Protein AF-A0A1W9RXN0-F1 (afdb_monomer_lite)

Structure (mmCIF, N/CA/C/O backbone):
data_AF-A0A1W9RXN0-F1
#
_entry.id   AF-A0A1W9RXN0-F1
#
loop_
_atom_site.group_PDB
_atom_site.id
_atom_site.type_symbol
_atom_site.label_atom_id
_atom_site.label_alt_id
_atom_site.label_comp_id
_atom_site.label_asym_id
_atom_site.label_entity_id
_atom_site.label_seq_id
_atom_site.pdbx_PDB_ins_code
_atom_site.Cartn_x
_atom_site.Cartn_y
_atom_site.Cartn_z
_atom_site.occupancy
_atom_site.B_iso_or_equiv
_atom_site.auth_seq_id
_atom_site.auth_comp_id
_atom_site.auth_asym_id
_atom_site.auth_atom_id
_atom_site.pdbx_PDB_model_num
ATOM 1 N N . MET A 1 1 ? -36.165 -44.127 -17.769 1.00 28.48 1 MET A N 1
ATOM 2 C CA . MET A 1 1 ? -34.685 -44.187 -17.705 1.00 28.48 1 MET A CA 1
ATOM 3 C C . MET A 1 1 ? -34.178 -42.909 -17.041 1.00 28.48 1 MET A C 1
ATOM 5 O O . MET A 1 1 ? -34.910 -41.931 -17.092 1.00 28.48 1 MET A O 1
ATOM 9 N N . PRO A 1 2 ? -33.061 -42.964 -16.299 1.00 35.75 2 PRO A N 1
ATOM 10 C CA . PRO A 1 2 ? -33.040 -42.608 -14.877 1.00 35.75 2 PRO A CA 1
ATOM 11 C C . PRO A 1 2 ? -32.467 -41.216 -14.532 1.00 35.75 2 PRO A C 1
ATOM 13 O O . PRO A 1 2 ? -31.816 -40.577 -15.346 1.00 35.75 2 PRO A O 1
ATOM 16 N N . THR A 1 3 ? -32.763 -40.817 -13.287 1.00 43.62 3 THR A N 1
ATOM 17 C CA . THR A 1 3 ? -32.081 -39.915 -12.328 1.00 43.62 3 THR A CA 1
ATOM 18 C C . THR A 1 3 ? -30.783 -39.203 -12.725 1.00 43.62 3 THR A C 1
ATOM 20 O O . THR A 1 3 ? -29.842 -39.856 -13.164 1.00 43.62 3 THR A O 1
ATOM 23 N N . LEU A 1 4 ? -30.640 -37.951 -12.267 1.00 29.48 4 LEU A N 1
ATOM 24 C CA . LEU A 1 4 ? -29.481 -37.550 -11.457 1.00 29.48 4 LEU A CA 1
ATOM 25 C C . LEU A 1 4 ? -29.831 -36.393 -10.507 1.00 29.48 4 LEU A C 1
ATOM 27 O O . LEU A 1 4 ? -30.469 -35.415 -10.878 1.00 29.48 4 LEU A O 1
ATOM 31 N N . SER A 1 5 ? -29.436 -36.590 -9.253 1.00 44.44 5 SER A N 1
ATOM 32 C CA . SER A 1 5 ? -29.605 -35.719 -8.093 1.00 44.44 5 SER A CA 1
ATOM 33 C C . SER A 1 5 ? -28.401 -34.778 -7.962 1.00 44.44 5 SER A C 1
ATOM 35 O O . SER A 1 5 ? -27.272 -35.239 -8.110 1.00 44.44 5 SER A O 1
ATOM 37 N N . LEU A 1 6 ? -28.631 -33.529 -7.553 1.00 33.12 6 LEU A N 1
ATOM 38 C CA . LEU A 1 6 ? -27.680 -32.707 -6.789 1.00 33.12 6 LEU A CA 1
ATOM 39 C C . LEU A 1 6 ? -28.481 -32.124 -5.615 1.00 33.12 6 LEU A C 1
ATOM 41 O O . LEU A 1 6 ? -29.341 -31.275 -5.809 1.00 33.12 6 LEU A O 1
ATOM 45 N N . VAL A 1 7 ? -28.520 -32.810 -4.472 1.00 35.19 7 VAL A N 1
ATOM 46 C CA . VAL A 1 7 ? -27.618 -32.617 -3.321 1.00 35.19 7 VAL A CA 1
ATOM 47 C C . VAL A 1 7 ? -27.492 -31.142 -2.916 1.00 35.19 7 VAL A C 1
ATOM 49 O O . VAL A 1 7 ? -26.741 -30.388 -3.519 1.00 35.19 7 VAL A O 1
ATOM 52 N N . GLY A 1 8 ? -28.198 -30.795 -1.834 1.00 33.00 8 GLY A N 1
ATOM 53 C CA . GLY A 1 8 ? -27.764 -29.804 -0.849 1.00 33.00 8 GLY A CA 1
ATOM 54 C C . GLY A 1 8 ? -27.890 -28.332 -1.232 1.00 33.00 8 GLY A C 1
ATOM 55 O O . GLY A 1 8 ? -26.881 -27.645 -1.332 1.00 33.00 8 GLY A O 1
ATOM 56 N N . GLN A 1 9 ? -29.116 -27.805 -1.309 1.00 32.19 9 GLN A N 1
ATOM 57 C CA . GLN A 1 9 ? -29.311 -26.407 -0.919 1.00 32.19 9 GLN A CA 1
ATOM 58 C C . GLN A 1 9 ? -28.922 -26.299 0.558 1.00 32.19 9 GLN A C 1
ATOM 60 O O . GLN A 1 9 ? -29.617 -26.835 1.422 1.00 32.19 9 GLN A O 1
ATOM 65 N N . THR A 1 10 ? -27.814 -25.626 0.862 1.00 30.34 10 THR A N 1
ATOM 66 C CA . THR A 1 10 ? -27.635 -25.040 2.188 1.00 30.34 10 THR A CA 1
ATOM 67 C C . THR A 1 10 ? -28.786 -24.061 2.365 1.00 30.34 10 THR A C 1
ATOM 69 O O . THR A 1 10 ? -28.805 -22.997 1.745 1.00 30.34 10 THR A O 1
ATOM 72 N N . SER A 1 11 ? -29.803 -24.456 3.129 1.00 31.00 11 SER A N 1
ATOM 73 C CA . SER A 1 11 ? -30.847 -23.539 3.554 1.00 31.00 11 SER A CA 1
ATOM 74 C C . SER A 1 11 ? -30.152 -22.408 4.295 1.00 31.00 11 SER A C 1
ATOM 76 O O . SER A 1 11 ? -29.555 -22.641 5.349 1.00 31.00 11 SER A O 1
ATOM 78 N N . PHE A 1 12 ? -30.198 -21.198 3.748 1.00 25.56 12 PHE A N 1
ATOM 79 C CA . PHE A 1 12 ? -29.927 -20.022 4.553 1.00 25.56 12 PHE A CA 1
ATOM 80 C C . PHE A 1 12 ? -31.022 -19.991 5.615 1.00 25.56 12 PHE A C 1
ATOM 82 O O . PHE A 1 12 ? -32.186 -19.729 5.317 1.00 25.56 12 PHE A O 1
ATOM 89 N N . ALA A 1 13 ? -30.666 -20.390 6.834 1.00 30.00 13 ALA A N 1
ATOM 90 C CA . ALA A 1 13 ? -31.538 -20.228 7.975 1.00 30.00 13 ALA A CA 1
ATOM 91 C C . ALA A 1 13 ? -31.575 -18.730 8.270 1.00 30.00 13 ALA A C 1
ATOM 93 O O . ALA A 1 13 ? -30.591 -18.160 8.739 1.00 30.00 13 ALA A O 1
ATOM 94 N N . TYR A 1 14 ? -32.694 -18.096 7.932 1.00 30.95 14 TYR A N 1
ATOM 95 C CA . TYR A 1 14 ? -33.004 -16.775 8.446 1.00 30.95 14 TYR A CA 1
ATOM 96 C C . TYR A 1 14 ? -33.110 -16.898 9.967 1.00 30.95 14 TYR A C 1
ATOM 98 O O . TYR A 1 14 ? -33.913 -17.683 10.479 1.00 30.95 14 TYR A O 1
ATOM 106 N N . ARG A 1 15 ? -32.241 -16.181 10.674 1.00 35.88 15 ARG A N 1
ATOM 107 C CA . ARG A 1 15 ? -32.306 -16.011 12.120 1.00 35.88 15 ARG A CA 1
ATOM 108 C C . ARG A 1 15 ? -32.516 -14.527 12.370 1.00 35.88 15 ARG A C 1
ATOM 110 O O . ARG A 1 15 ? -31.709 -13.723 11.913 1.00 35.88 15 ARG A O 1
ATOM 117 N N . GLU A 1 16 ? -33.571 -14.196 13.101 1.00 40.34 16 GLU A N 1
ATOM 118 C CA . GLU A 1 16 ? -33.727 -12.871 13.693 1.00 40.34 16 GLU A CA 1
ATOM 119 C C . GLU A 1 16 ? -32.603 -12.677 14.721 1.00 40.34 16 GLU A C 1
ATOM 121 O O . GLU A 1 16 ? -32.413 -13.514 15.611 1.00 40.34 16 GLU A O 1
ATOM 126 N N . GLY A 1 17 ? -31.786 -11.644 14.518 1.00 44.78 17 GLY A N 1
ATOM 127 C CA . GLY A 1 17 ? -30.720 -11.254 15.436 1.00 44.78 17 GLY A CA 1
ATOM 128 C C . GLY A 1 17 ? -31.211 -10.147 16.359 1.00 44.78 17 GLY A C 1
ATOM 129 O O . GLY A 1 17 ? -31.858 -9.211 15.902 1.00 44.78 17 GLY A O 1
ATOM 130 N N . GLU A 1 18 ? -30.903 -10.240 17.646 1.00 42.56 18 GLU A N 1
ATOM 131 C CA . GLU A 1 18 ? -31.225 -9.196 18.621 1.00 42.56 18 GLU A CA 1
ATOM 132 C C . GLU A 1 18 ? -30.082 -8.168 18.695 1.00 42.56 18 GLU A C 1
ATOM 134 O O . GLU A 1 18 ? -28.935 -8.481 18.379 1.00 42.56 18 GLU A O 1
ATOM 139 N N . LEU A 1 19 ? -30.338 -6.950 19.193 1.00 43.41 19 LEU A N 1
ATOM 140 C CA . LEU A 1 19 ? -29.299 -5.924 19.422 1.00 43.41 19 LEU A CA 1
ATOM 141 C C . LEU A 1 19 ? -28.073 -6.476 20.188 1.00 43.41 19 LEU A C 1
ATOM 143 O O . LEU A 1 19 ? -26.937 -6.073 19.942 1.00 43.41 19 LEU A O 1
ATOM 147 N N . ALA A 1 20 ? -28.289 -7.444 21.083 1.00 45.47 20 ALA A N 1
ATOM 148 C CA . ALA A 1 20 ? -27.236 -8.134 21.822 1.00 45.47 20 ALA A CA 1
ATOM 149 C C . ALA A 1 20 ? -26.307 -8.995 20.939 1.00 45.47 20 ALA A C 1
ATOM 151 O O . ALA A 1 20 ? -25.115 -9.082 21.237 1.00 45.47 20 ALA A O 1
ATOM 152 N N . ASP A 1 21 ? -26.811 -9.581 19.845 1.00 41.72 21 ASP A N 1
ATOM 153 C CA . ASP A 1 21 ? -26.003 -10.337 18.875 1.00 41.72 21 ASP A CA 1
ATOM 154 C C . ASP A 1 21 ? -25.001 -9.412 18.144 1.00 41.72 21 ASP A C 1
ATOM 156 O O . ASP A 1 21 ? -23.924 -9.856 17.747 1.00 41.72 21 ASP A O 1
ATOM 160 N N . PHE A 1 22 ? -25.309 -8.112 18.028 1.00 47.72 22 PHE A N 1
ATOM 161 C CA . PHE A 1 22 ? -24.448 -7.100 17.398 1.00 47.72 22 PHE A CA 1
ATOM 162 C C . PHE A 1 22 ? -23.480 -6.427 18.377 1.00 47.72 22 PHE A C 1
ATOM 164 O O . PHE A 1 22 ? -22.350 -6.122 18.007 1.00 47.72 22 PHE A O 1
ATOM 171 N N . LEU A 1 23 ? -23.879 -6.240 19.639 1.00 41.94 23 LEU A N 1
ATOM 172 C CA . LEU A 1 23 ? -23.016 -5.686 20.693 1.00 41.94 23 LEU A CA 1
ATOM 173 C C . LEU A 1 23 ? -21.933 -6.670 21.175 1.00 41.94 23 LEU A C 1
ATOM 175 O O . LEU A 1 23 ? -20.960 -6.255 21.803 1.00 41.94 23 LEU A O 1
ATOM 179 N N . ALA A 1 24 ? -22.090 -7.965 20.882 1.00 37.91 24 ALA A N 1
ATOM 180 C CA . ALA A 1 24 ? -21.093 -8.998 21.167 1.00 37.91 24 ALA A CA 1
ATOM 181 C C . ALA A 1 24 ? -19.934 -9.034 20.146 1.00 37.91 24 ALA A C 1
ATOM 183 O O . ALA A 1 24 ? -18.902 -9.653 20.416 1.00 37.91 24 ALA A O 1
ATOM 184 N N . GLY A 1 25 ? -20.082 -8.367 18.993 1.00 36.16 25 GLY A N 1
ATOM 185 C CA . GLY A 1 25 ? -19.048 -8.209 17.969 1.00 36.16 25 GLY A CA 1
ATOM 186 C C . GLY A 1 25 ? -18.548 -6.765 17.884 1.00 36.16 25 GLY A C 1
ATOM 187 O O . GLY A 1 25 ? -19.302 -5.817 18.078 1.00 36.16 25 GLY A O 1
ATOM 188 N N . SER A 1 26 ? -17.263 -6.563 17.577 1.00 38.12 26 SER A N 1
ATOM 189 C CA . SER A 1 26 ? -16.749 -5.225 17.252 1.00 38.12 26 SER A CA 1
ATOM 190 C C . SER A 1 26 ? -17.274 -4.819 15.874 1.00 38.12 26 SER A C 1
ATOM 192 O O . SER A 1 26 ? -16.656 -5.106 14.852 1.00 38.12 26 SER A O 1
ATOM 194 N N . ILE A 1 27 ? -18.442 -4.182 15.836 1.00 42.22 27 ILE A N 1
ATOM 195 C CA . ILE A 1 27 ? -18.947 -3.520 14.633 1.00 42.22 27 ILE A CA 1
ATOM 196 C C . ILE A 1 27 ? -18.114 -2.261 14.406 1.00 42.22 27 ILE A C 1
ATOM 198 O O . ILE A 1 27 ? -18.325 -1.229 15.039 1.00 42.22 27 ILE A O 1
ATOM 202 N N . ARG A 1 28 ? -17.117 -2.364 13.527 1.00 42.91 28 ARG A N 1
ATOM 203 C CA . ARG A 1 28 ? -16.449 -1.198 12.950 1.00 42.91 28 ARG A CA 1
ATOM 204 C C . ARG A 1 28 ? -17.162 -0.841 11.653 1.00 42.91 28 ARG A C 1
ATOM 206 O O . ARG A 1 28 ? -17.460 -1.733 10.864 1.00 42.91 28 ARG A O 1
ATOM 213 N N . ASN A 1 29 ? -17.400 0.450 11.438 1.00 49.94 29 ASN A N 1
ATOM 214 C CA . ASN A 1 29 ? -17.878 1.008 10.167 1.00 49.94 29 ASN A CA 1
ATOM 215 C C . ASN A 1 29 ? -19.351 0.684 9.825 1.00 49.94 29 ASN A C 1
ATOM 217 O O . ASN A 1 29 ? -19.721 0.582 8.657 1.00 49.94 29 ASN A O 1
ATOM 221 N N . MET A 1 30 ? -20.206 0.539 10.847 1.00 46.66 30 MET A N 1
ATOM 222 C CA . MET A 1 30 ? -21.667 0.502 10.699 1.00 46.66 30 MET A CA 1
ATOM 223 C C . MET A 1 30 ? -22.338 1.373 11.770 1.00 46.66 30 MET A C 1
ATOM 225 O O . MET A 1 30 ? -22.004 1.276 12.950 1.00 46.66 30 MET A O 1
ATOM 229 N N . GLU A 1 31 ? -23.298 2.205 11.367 1.00 45.50 31 GLU A N 1
ATOM 230 C CA . GLU A 1 31 ? -24.241 2.880 12.262 1.00 45.50 31 GLU A CA 1
ATOM 231 C C . GLU A 1 31 ? -25.477 1.998 12.466 1.00 45.50 31 GLU A C 1
ATOM 233 O O . GLU A 1 31 ? -26.054 1.490 11.503 1.00 45.50 31 GLU A O 1
ATOM 238 N N . ILE A 1 32 ? -25.907 1.854 13.721 1.00 52.22 32 ILE A N 1
ATOM 239 C CA . ILE A 1 32 ? -27.209 1.280 14.067 1.00 52.22 32 ILE A CA 1
ATOM 240 C C . ILE A 1 32 ? -28.213 2.433 14.111 1.00 52.22 32 ILE A C 1
ATOM 242 O O . ILE A 1 32 ? -28.120 3.309 14.972 1.00 52.22 32 ILE A O 1
ATOM 246 N N . ILE A 1 33 ? -29.173 2.439 13.191 1.00 47.19 33 ILE A N 1
ATOM 247 C CA . ILE A 1 33 ? -30.282 3.393 13.181 1.00 47.19 33 ILE A CA 1
ATOM 248 C C . ILE A 1 33 ? -31.445 2.753 13.928 1.00 47.19 33 ILE A C 1
ATOM 250 O O . ILE A 1 33 ? -31.997 1.768 13.455 1.00 47.19 33 ILE A O 1
ATOM 254 N N . SER A 1 34 ? -31.817 3.314 15.080 1.00 46.66 34 SER A N 1
ATOM 255 C CA . SER A 1 34 ? -32.982 2.872 15.851 1.00 46.66 34 SER A CA 1
ATOM 256 C C . SER A 1 34 ? -33.866 4.070 16.243 1.00 46.66 34 SER A C 1
ATOM 258 O O . SER A 1 34 ? -33.335 5.067 16.751 1.00 46.66 34 SER A O 1
ATOM 260 N N . PRO A 1 35 ? -35.196 3.999 16.031 1.00 55.75 35 PRO A N 1
ATOM 261 C CA . PRO A 1 35 ? -35.911 2.900 15.367 1.00 55.75 35 PRO A CA 1
ATOM 262 C C . PRO A 1 35 ? -35.602 2.840 13.860 1.00 55.75 35 PRO A C 1
ATOM 264 O O . PRO A 1 35 ? -35.136 3.832 13.291 1.00 55.75 35 PRO A O 1
ATOM 267 N N . ASP A 1 36 ? -35.843 1.688 13.226 1.00 48.72 36 ASP A N 1
ATOM 268 C CA . ASP A 1 36 ? -35.713 1.538 11.771 1.00 48.72 36 ASP A CA 1
ATOM 269 C C . ASP A 1 36 ? -36.530 2.631 11.045 1.00 48.72 36 ASP A C 1
ATOM 271 O O . ASP A 1 36 ? -37.702 2.840 11.383 1.00 48.72 36 ASP A O 1
ATOM 275 N N . PRO A 1 37 ? -35.948 3.359 10.069 1.00 48.97 37 PRO A N 1
ATOM 276 C CA . PRO A 1 37 ? -36.669 4.332 9.252 1.00 48.97 37 PRO A CA 1
ATOM 277 C C . PRO A 1 37 ? -37.947 3.819 8.571 1.00 48.97 37 PRO A C 1
ATOM 279 O O . PRO A 1 37 ? -38.829 4.640 8.298 1.00 48.97 37 PRO A O 1
ATOM 282 N N . ASP A 1 38 ? -38.059 2.520 8.269 1.00 61.44 38 ASP A N 1
ATOM 283 C CA . ASP A 1 38 ? -39.278 1.938 7.688 1.00 61.44 38 ASP A CA 1
ATOM 284 C C . ASP A 1 38 ? -40.312 1.478 8.736 1.00 61.44 38 ASP A C 1
ATOM 286 O O . ASP A 1 38 ? -41.483 1.258 8.405 1.00 61.44 38 ASP A O 1
ATOM 290 N N . GLY A 1 39 ? -39.902 1.423 10.008 1.00 52.50 39 GLY A N 1
ATOM 291 C CA . GLY A 1 39 ? -40.729 1.063 11.154 1.00 52.50 39 GLY A CA 1
ATOM 292 C C . GLY A 1 39 ? -41.163 -0.404 11.208 1.00 52.50 39 GLY A C 1
ATOM 293 O O . GLY A 1 39 ? -42.121 -0.700 11.928 1.00 52.50 39 GLY A O 1
ATOM 294 N N . LEU A 1 40 ? -40.526 -1.296 10.441 1.00 53.34 40 LEU A N 1
ATOM 295 C CA . LEU A 1 40 ? -40.830 -2.730 10.414 1.00 53.34 40 LEU A CA 1
ATOM 296 C C . LEU A 1 40 ? -39.954 -3.538 11.379 1.00 53.34 40 LEU A C 1
ATOM 298 O O . LEU A 1 40 ? -40.455 -4.511 11.941 1.00 53.34 40 LEU A O 1
ATOM 302 N N . ASP A 1 41 ? -38.721 -3.085 11.627 1.00 59.34 41 ASP A N 1
ATOM 303 C CA . ASP A 1 41 ? -37.744 -3.733 12.509 1.00 59.34 41 ASP A CA 1
ATOM 304 C C . ASP A 1 41 ? -37.243 -2.789 13.635 1.00 59.34 41 ASP A C 1
ATOM 306 O O . ASP A 1 41 ? -37.469 -1.574 13.631 1.00 59.34 41 ASP A O 1
ATOM 310 N N . ASP A 1 42 ? -36.552 -3.343 14.641 1.00 43.69 42 ASP A N 1
ATOM 311 C CA . ASP A 1 42 ? -36.054 -2.582 15.805 1.00 43.69 42 ASP A CA 1
ATOM 312 C C . ASP A 1 42 ? -34.888 -1.629 15.456 1.00 43.69 42 ASP A C 1
ATOM 314 O O . ASP A 1 42 ? -34.664 -0.618 16.144 1.00 43.69 42 ASP A O 1
ATOM 318 N N . ALA A 1 43 ? -34.129 -1.944 14.398 1.00 46.22 43 ALA A N 1
ATOM 319 C CA . ALA A 1 43 ? -33.036 -1.120 13.892 1.00 46.22 43 ALA A CA 1
ATOM 320 C C . ALA A 1 43 ? -32.600 -1.491 12.461 1.00 46.22 43 ALA A C 1
ATOM 322 O O . ALA A 1 43 ? -32.584 -2.663 12.097 1.00 46.22 43 ALA A O 1
ATOM 323 N N . ALA A 1 44 ? -32.102 -0.501 11.713 1.00 53.53 44 ALA A N 1
ATOM 324 C CA . ALA A 1 44 ? -31.430 -0.683 10.425 1.00 53.53 44 ALA A CA 1
ATOM 325 C C . ALA A 1 44 ? -29.908 -0.482 10.549 1.00 53.53 44 ALA A C 1
ATOM 327 O O . ALA A 1 44 ? -29.438 0.345 11.333 1.00 53.53 44 ALA A O 1
ATOM 328 N N . LEU A 1 45 ? -29.121 -1.196 9.738 1.00 46.91 45 LEU A N 1
ATOM 329 C CA . LEU A 1 45 ? -27.677 -0.974 9.614 1.00 46.91 45 LEU A CA 1
ATOM 330 C C . LEU A 1 45 ? -27.396 -0.029 8.447 1.00 46.91 45 LEU A C 1
ATOM 332 O O . LEU A 1 45 ? -27.753 -0.316 7.303 1.00 46.91 45 LEU A O 1
ATOM 336 N N . ARG A 1 46 ? -26.721 1.088 8.725 1.00 42.78 46 ARG A N 1
ATOM 337 C CA . ARG A 1 46 ? -26.250 2.016 7.697 1.00 42.78 46 ARG A CA 1
ATOM 338 C C . ARG A 1 46 ? -24.735 2.039 7.648 1.00 42.78 46 ARG A C 1
ATOM 340 O O . ARG A 1 46 ? -24.050 2.162 8.655 1.00 42.78 46 ARG A O 1
ATOM 347 N N . MET A 1 47 ? -24.226 2.002 6.431 1.00 44.53 47 MET A N 1
ATOM 348 C CA . MET A 1 47 ? -22.831 2.276 6.130 1.00 44.53 47 MET A CA 1
ATOM 349 C C . MET A 1 47 ? -22.643 3.779 5.965 1.00 44.53 47 MET A C 1
ATOM 351 O O . MET A 1 47 ? -23.420 4.423 5.247 1.00 44.53 47 MET A O 1
ATOM 355 N N . THR A 1 48 ? -21.680 4.361 6.680 1.00 45.53 48 THR A N 1
ATOM 356 C CA . THR A 1 48 ? -21.494 5.812 6.633 1.00 45.53 48 THR A CA 1
ATOM 357 C C . THR A 1 48 ? -20.793 6.207 5.342 1.00 45.53 48 THR A C 1
ATOM 359 O O . THR A 1 48 ? -19.985 5.472 4.787 1.00 45.53 48 THR A O 1
ATOM 362 N N . THR A 1 49 ? -21.120 7.383 4.818 1.00 40.38 49 THR A N 1
ATOM 363 C CA . THR A 1 49 ? -20.562 7.883 3.555 1.00 40.38 49 THR A CA 1
ATOM 364 C C . THR A 1 49 ? -19.114 8.381 3.676 1.00 40.38 49 THR A C 1
ATOM 366 O O . THR A 1 49 ? -18.576 8.818 2.670 1.00 40.38 49 THR A O 1
ATOM 369 N N . ASN A 1 50 ? -18.494 8.313 4.867 1.00 50.19 50 ASN A N 1
ATOM 370 C CA . ASN A 1 50 ? -17.135 8.787 5.168 1.00 50.19 50 ASN A CA 1
ATOM 371 C C . ASN A 1 50 ? -16.400 7.821 6.126 1.00 50.19 50 ASN A C 1
ATOM 373 O O . ASN A 1 50 ? -15.913 8.241 7.179 1.00 50.19 50 ASN A O 1
ATOM 377 N N . ASP A 1 51 ? -16.326 6.532 5.793 1.00 66.38 51 ASP A N 1
ATOM 378 C CA . ASP A 1 51 ? -15.550 5.576 6.590 1.00 66.38 51 ASP A CA 1
ATOM 379 C C . ASP A 1 51 ? -14.059 5.971 6.571 1.00 66.38 51 ASP A C 1
ATOM 381 O O . ASP A 1 51 ? -13.429 6.024 5.513 1.00 66.38 51 ASP A O 1
ATOM 385 N N . THR A 1 52 ? -13.497 6.293 7.742 1.00 79.38 52 THR A N 1
ATOM 386 C CA . THR A 1 52 ? -12.062 6.567 7.871 1.00 79.38 52 THR A CA 1
ATOM 387 C C . THR A 1 52 ? -11.287 5.259 7.724 1.00 79.38 52 THR A C 1
ATOM 389 O O . THR A 1 52 ? -11.397 4.386 8.583 1.00 79.38 52 THR A O 1
ATOM 392 N N . ILE A 1 53 ? -10.476 5.131 6.676 1.00 87.69 53 ILE A N 1
ATOM 393 C CA . ILE A 1 53 ? -9.544 4.017 6.492 1.00 87.69 53 ILE A CA 1
ATOM 394 C C . ILE A 1 53 ? -8.274 4.334 7.279 1.00 87.69 53 ILE A C 1
ATOM 396 O O . ILE A 1 53 ? -7.525 5.254 6.935 1.00 87.69 53 ILE A O 1
ATOM 400 N N . PHE A 1 54 ? -8.023 3.579 8.344 1.00 90.81 54 PHE A N 1
ATOM 401 C CA . PHE A 1 54 ? -6.853 3.789 9.185 1.00 90.81 54 PHE A CA 1
ATOM 402 C C . PHE A 1 54 ? -5.643 3.044 8.636 1.00 90.81 54 PHE A C 1
ATOM 404 O O . PHE A 1 54 ? -5.652 1.821 8.487 1.00 90.81 54 PHE A O 1
ATOM 411 N N . VAL A 1 55 ? -4.571 3.788 8.396 1.00 94.69 55 VAL A N 1
ATOM 412 C CA . VAL A 1 55 ? -3.319 3.277 7.846 1.00 94.69 55 VAL A CA 1
ATOM 413 C C . VAL A 1 55 ? -2.216 3.507 8.864 1.00 94.69 55 VAL A C 1
ATOM 415 O O . VAL A 1 55 ? -2.005 4.633 9.309 1.00 94.69 55 VAL A O 1
ATOM 418 N N . LEU A 1 56 ? -1.496 2.447 9.216 1.00 95.38 56 LEU A N 1
ATOM 419 C CA . LEU A 1 56 ? -0.218 2.584 9.900 1.00 95.38 56 LEU A CA 1
ATOM 420 C C . LEU A 1 56 ? 0.878 2.536 8.844 1.00 95.38 56 LEU A C 1
ATOM 422 O O . LEU A 1 56 ? 1.135 1.481 8.261 1.00 95.38 56 LEU A O 1
ATOM 426 N N . GLN A 1 57 ? 1.511 3.677 8.598 1.00 94.81 57 GLN A N 1
ATOM 427 C CA . GLN A 1 57 ? 2.713 3.747 7.790 1.00 94.81 57 GLN A CA 1
ATOM 428 C C . GLN A 1 57 ? 3.920 3.422 8.670 1.00 94.81 57 GLN A C 1
ATOM 430 O O . GLN A 1 57 ? 4.329 4.215 9.521 1.00 94.81 57 GLN A O 1
ATOM 435 N N . VAL A 1 58 ? 4.511 2.255 8.441 1.00 94.88 58 VAL A N 1
ATOM 436 C CA . VAL A 1 58 ? 5.816 1.905 9.002 1.00 94.88 58 VAL A CA 1
ATOM 437 C C . VAL A 1 58 ? 6.855 2.474 8.052 1.00 94.88 58 VAL A C 1
ATOM 439 O O . VAL A 1 58 ? 6.852 2.083 6.896 1.00 94.88 58 VAL A O 1
ATOM 442 N N . TYR A 1 59 ? 7.718 3.394 8.468 1.00 92.38 59 TYR A N 1
ATOM 443 C CA . TYR A 1 59 ? 8.716 4.004 7.576 1.00 92.38 59 TYR A CA 1
ATOM 444 C C . TYR A 1 59 ? 10.145 3.624 7.999 1.00 92.38 59 TYR A C 1
ATOM 446 O O . TYR A 1 59 ? 10.380 3.364 9.181 1.00 92.38 59 TYR A O 1
ATOM 454 N N . PRO A 1 60 ? 11.103 3.529 7.061 1.00 90.81 60 PRO A N 1
ATOM 455 C CA . PRO A 1 60 ? 12.503 3.294 7.407 1.00 90.81 60 PRO A CA 1
ATOM 456 C C . PRO A 1 60 ? 13.074 4.439 8.250 1.00 90.81 60 PRO A C 1
ATOM 458 O O . PRO A 1 60 ? 12.762 5.597 7.995 1.00 90.81 60 PRO A O 1
ATOM 461 N N . ASP A 1 61 ? 13.906 4.133 9.246 1.00 89.31 61 ASP A N 1
ATOM 462 C CA . ASP A 1 61 ? 14.442 5.158 10.152 1.00 89.31 61 ASP A CA 1
ATOM 463 C C . ASP A 1 61 ? 15.108 6.306 9.366 1.00 89.31 61 ASP A C 1
ATOM 465 O O . ASP A 1 61 ? 15.841 6.072 8.404 1.00 89.31 61 ASP A O 1
ATOM 469 N N . ASP A 1 62 ? 14.810 7.550 9.757 1.00 80.88 62 ASP A N 1
ATOM 470 C CA . ASP A 1 62 ? 15.309 8.793 9.144 1.00 80.88 62 ASP A CA 1
ATOM 471 C C . ASP A 1 62 ? 15.029 8.977 7.638 1.00 80.88 62 ASP A C 1
ATOM 473 O O . ASP A 1 62 ? 15.593 9.867 6.995 1.00 80.88 62 ASP A O 1
ATOM 477 N N . MET A 1 63 ? 14.125 8.184 7.057 1.00 84.06 63 MET A N 1
ATOM 478 C CA . MET A 1 63 ? 13.790 8.250 5.639 1.00 84.06 63 MET A CA 1
ATOM 479 C C . MET A 1 63 ? 12.277 8.284 5.428 1.00 84.06 63 MET A C 1
ATOM 481 O O . MET A 1 63 ? 11.509 7.542 6.030 1.00 84.06 63 MET A O 1
ATOM 485 N N . CYS A 1 64 ? 11.848 9.133 4.495 1.00 75.62 64 CYS A N 1
ATOM 486 C CA . CYS A 1 64 ? 10.507 9.085 3.928 1.00 75.62 64 CYS A CA 1
ATOM 487 C C . CYS A 1 64 ? 9.334 9.315 4.903 1.00 75.62 64 CYS A C 1
ATOM 489 O O . CYS A 1 64 ? 8.275 8.693 4.791 1.00 75.62 64 CYS A O 1
ATOM 491 N N . LEU A 1 65 ? 9.507 10.253 5.841 1.00 76.62 65 LEU A N 1
ATOM 492 C CA . LEU A 1 65 ? 8.475 10.622 6.816 1.00 76.62 65 LEU A CA 1
ATOM 493 C C . LEU A 1 65 ? 7.178 11.110 6.138 1.00 76.62 65 LEU A C 1
ATOM 495 O O . LEU A 1 65 ? 6.093 10.696 6.528 1.00 76.62 65 LEU A O 1
ATOM 499 N N . ASP A 1 66 ? 7.303 11.945 5.097 1.00 74.94 66 ASP A N 1
ATOM 500 C CA . ASP A 1 66 ? 6.197 12.640 4.406 1.00 74.94 66 ASP A CA 1
ATOM 501 C C . ASP A 1 66 ? 6.030 12.234 2.931 1.00 74.94 66 ASP A C 1
ATOM 503 O O . ASP A 1 66 ? 5.524 12.979 2.100 1.00 74.94 66 ASP A O 1
ATOM 507 N N . CYS A 1 67 ? 6.481 11.044 2.544 1.00 74.62 67 CYS A N 1
ATOM 508 C CA . CYS A 1 67 ? 6.374 10.661 1.133 1.00 74.62 67 CYS A CA 1
ATOM 509 C C . CYS A 1 67 ? 4.954 10.305 0.684 1.00 74.62 67 CYS A C 1
ATOM 511 O O . CYS A 1 67 ? 4.702 10.193 -0.510 1.00 74.62 67 CYS A O 1
ATOM 513 N N . ILE A 1 68 ? 4.057 10.005 1.627 1.00 84.56 68 ILE A N 1
ATOM 514 C CA . ILE A 1 68 ? 2.765 9.375 1.327 1.00 84.56 68 ILE A CA 1
ATOM 515 C C . ILE A 1 68 ? 1.618 10.230 1.847 1.00 84.56 68 ILE A C 1
ATOM 517 O O . ILE A 1 68 ? 0.703 10.546 1.092 1.00 84.56 68 ILE A O 1
ATOM 521 N N . TYR A 1 69 ? 1.634 10.616 3.126 1.00 86.81 69 TYR A N 1
ATOM 522 C CA . TYR A 1 69 ? 0.441 11.208 3.726 1.00 86.81 69 TYR A CA 1
ATOM 523 C C . TYR A 1 69 ? 0.066 12.568 3.123 1.00 86.81 69 TYR A C 1
ATOM 525 O O . TYR A 1 69 ? -1.124 12.811 2.930 1.00 86.81 69 TYR A O 1
ATOM 533 N N . SER A 1 70 ? 1.034 13.428 2.777 1.00 88.31 70 SER A N 1
ATOM 534 C CA . SER A 1 70 ? 0.755 14.738 2.169 1.00 88.31 70 SER A CA 1
ATOM 535 C C . SER A 1 70 ? -0.030 14.609 0.865 1.00 88.31 70 SER A C 1
ATOM 537 O O . SER A 1 70 ? -1.105 15.196 0.733 1.00 88.31 70 SER A O 1
ATOM 539 N N . VAL A 1 71 ? 0.455 13.780 -0.063 1.00 90.31 71 VAL A N 1
ATOM 540 C CA . VAL A 1 71 ? -0.209 13.569 -1.355 1.00 90.31 71 VAL A CA 1
ATOM 541 C C . VAL A 1 71 ? -1.542 12.828 -1.208 1.00 90.31 71 VAL A C 1
ATOM 543 O O . VAL A 1 71 ? -2.509 13.143 -1.902 1.00 90.31 71 VAL A O 1
ATOM 546 N N . VAL A 1 72 ? -1.641 11.875 -0.272 1.00 92.00 72 VAL A N 1
ATOM 547 C CA . VAL A 1 72 ? -2.900 11.163 -0.011 1.00 92.00 72 VAL A CA 1
ATOM 548 C C . VAL A 1 72 ? -3.955 12.136 0.505 1.00 92.00 72 VAL A C 1
ATOM 550 O O . VAL A 1 72 ? -5.089 12.108 0.030 1.00 92.00 72 VAL A O 1
ATOM 553 N N . TYR A 1 73 ? -3.601 13.027 1.432 1.00 90.62 73 TYR A N 1
ATOM 554 C CA . TYR A 1 73 ? -4.534 14.020 1.964 1.00 90.62 73 TYR A CA 1
ATOM 555 C C . TYR A 1 73 ? -4.958 15.063 0.936 1.00 90.62 73 TYR A C 1
ATOM 557 O O . TYR A 1 73 ? -6.109 15.502 0.974 1.00 90.62 73 TYR A O 1
ATOM 565 N N . GLU A 1 74 ? -4.076 15.413 -0.000 1.00 91.62 74 GLU A N 1
ATOM 566 C CA . GLU A 1 74 ? -4.412 16.275 -1.133 1.00 91.62 74 GLU A CA 1
ATOM 567 C C . GLU A 1 74 ? -5.432 15.613 -2.075 1.00 91.62 74 GLU A C 1
ATOM 569 O O . GLU A 1 74 ? -6.395 16.252 -2.501 1.00 91.62 74 GLU A O 1
ATOM 574 N N . LEU A 1 75 ? -5.254 14.323 -2.379 1.00 91.69 75 LEU A N 1
ATOM 575 C CA . LEU A 1 75 ? -6.011 13.644 -3.433 1.00 91.69 75 LEU A CA 1
ATOM 576 C C . LEU A 1 75 ? -7.255 12.886 -2.949 1.00 91.69 75 LEU A C 1
ATOM 578 O O . LEU A 1 75 ? -8.177 12.684 -3.737 1.00 91.69 75 LEU A O 1
ATOM 582 N N . GLN A 1 76 ? -7.330 12.461 -1.684 1.00 87.44 76 GLN A N 1
ATOM 583 C CA . GLN A 1 76 ? -8.371 11.535 -1.199 1.00 87.44 76 GLN A CA 1
ATOM 584 C C . GLN A 1 76 ? -9.810 11.998 -1.455 1.00 87.44 76 GLN A C 1
ATOM 586 O O . GLN A 1 76 ? -10.658 11.185 -1.818 1.00 87.44 76 GLN A O 1
ATOM 591 N N . ALA A 1 77 ? -10.076 13.303 -1.366 1.00 82.88 77 ALA A N 1
ATOM 592 C CA . ALA A 1 77 ? -11.402 13.862 -1.626 1.00 82.88 77 ALA A CA 1
ATOM 593 C C . ALA A 1 77 ? -11.757 13.933 -3.124 1.00 82.88 77 ALA A C 1
ATOM 595 O O . ALA A 1 77 ? -12.932 14.056 -3.466 1.00 82.88 77 ALA A O 1
ATOM 596 N N . ALA A 1 78 ? -10.760 13.874 -4.013 1.00 84.62 78 ALA A N 1
ATOM 597 C CA . ALA A 1 78 ? -10.935 13.933 -5.465 1.00 84.62 78 ALA A CA 1
ATOM 598 C C . ALA A 1 78 ? -11.178 12.554 -6.106 1.00 84.62 78 ALA A C 1
ATOM 600 O O . ALA A 1 78 ? -11.504 12.480 -7.291 1.00 84.62 78 ALA A O 1
ATOM 601 N N . GLY A 1 79 ? -11.003 11.472 -5.343 1.00 81.00 79 GLY A N 1
ATOM 602 C CA . GLY A 1 79 ? -11.279 10.109 -5.781 1.00 81.00 79 GLY A CA 1
ATOM 603 C C . GLY A 1 79 ? -12.763 9.840 -6.042 1.00 81.00 79 GLY A C 1
ATOM 604 O O . GLY A 1 79 ? -13.642 10.550 -5.552 1.00 81.00 79 GLY A O 1
ATOM 605 N N . ASN A 1 80 ? -13.054 8.776 -6.787 1.00 75.69 80 ASN A N 1
ATOM 606 C CA . ASN A 1 80 ? -14.395 8.221 -6.928 1.00 75.69 80 ASN A CA 1
ATOM 607 C C . ASN A 1 80 ? -14.362 6.707 -6.635 1.00 75.69 80 ASN A C 1
ATOM 609 O O . ASN A 1 80 ? -13.860 5.967 -7.467 1.00 75.69 80 ASN A O 1
ATOM 613 N N . PRO A 1 81 ? -14.884 6.222 -5.496 1.00 76.75 81 PRO A N 1
ATOM 614 C CA . PRO A 1 81 ? -15.491 7.023 -4.441 1.00 76.75 81 PRO A CA 1
ATOM 615 C C . PRO A 1 81 ? -14.459 7.949 -3.777 1.00 76.75 81 PRO A C 1
ATOM 617 O O . PRO A 1 81 ? -13.264 7.635 -3.785 1.00 76.75 81 PRO A O 1
ATOM 620 N N . PRO A 1 82 ? -14.897 9.081 -3.200 1.00 76.94 82 PRO A N 1
ATOM 621 C CA . PRO A 1 82 ? -14.024 9.865 -2.343 1.00 76.94 82 PRO A CA 1
ATOM 622 C C . PRO A 1 82 ? -13.601 9.000 -1.155 1.00 76.94 82 PRO A C 1
ATOM 624 O O . PRO A 1 82 ? -14.397 8.225 -0.617 1.00 76.94 82 PRO A O 1
ATOM 627 N N . LEU A 1 83 ? -12.338 9.123 -0.765 1.00 82.31 83 LEU A N 1
ATOM 628 C CA . LEU A 1 83 ? -11.748 8.373 0.334 1.00 82.31 83 LEU A CA 1
ATOM 629 C C . LEU A 1 83 ? -11.472 9.293 1.522 1.00 82.31 83 LEU A C 1
ATOM 631 O O . LEU A 1 83 ? -11.333 10.509 1.384 1.00 82.31 83 LEU A O 1
ATOM 635 N N . ASN A 1 84 ? -11.366 8.681 2.695 1.00 83.19 84 ASN A N 1
ATOM 636 C CA . ASN A 1 84 ? -10.984 9.342 3.930 1.00 83.19 84 ASN A CA 1
ATOM 637 C C . ASN A 1 84 ? -9.935 8.475 4.632 1.00 83.19 84 ASN A C 1
ATOM 639 O O . ASN A 1 84 ? -10.268 7.588 5.407 1.00 83.19 84 ASN A O 1
ATOM 643 N N . PHE A 1 85 ? -8.663 8.666 4.310 1.00 88.69 85 PHE A N 1
ATOM 644 C CA . PHE A 1 85 ? -7.559 8.009 4.992 1.00 88.69 85 PHE A CA 1
ATOM 645 C C . PHE A 1 85 ? -7.161 8.785 6.247 1.00 88.69 85 PHE A C 1
ATOM 647 O O . PHE A 1 85 ? -7.129 10.014 6.266 1.00 88.69 85 PHE A O 1
ATOM 654 N N . SER A 1 86 ? -6.783 8.051 7.289 1.00 89.62 86 SER A N 1
ATOM 655 C CA . SER A 1 86 ? -6.066 8.585 8.444 1.00 89.62 86 SER A CA 1
ATOM 656 C C . SER A 1 86 ? -4.773 7.800 8.595 1.00 89.62 86 SER A C 1
ATOM 658 O O . SER A 1 86 ? -4.803 6.599 8.870 1.00 89.62 86 SER A O 1
ATOM 660 N N . ILE A 1 87 ? -3.650 8.474 8.347 1.00 92.81 87 ILE A N 1
ATOM 661 C CA . ILE A 1 87 ? -2.322 7.864 8.317 1.00 92.81 87 ILE A CA 1
ATOM 662 C C . ILE A 1 87 ? -1.576 8.239 9.596 1.00 92.81 87 ILE A C 1
ATOM 664 O O . ILE A 1 87 ? -1.307 9.416 9.849 1.00 92.81 87 ILE A O 1
ATOM 668 N N . ASP A 1 88 ? -1.210 7.232 10.378 1.00 93.44 88 ASP A N 1
ATOM 669 C CA . ASP A 1 88 ? -0.263 7.387 11.476 1.00 93.44 88 ASP A CA 1
ATOM 670 C C . ASP A 1 88 ? 1.101 6.839 11.072 1.00 93.44 88 ASP A C 1
ATOM 672 O O . ASP A 1 88 ? 1.196 5.910 10.269 1.00 93.44 88 ASP A O 1
ATOM 676 N N . LEU A 1 89 ? 2.155 7.400 11.654 1.00 94.06 89 LEU A N 1
ATOM 677 C CA . LEU A 1 89 ? 3.532 7.037 11.350 1.00 94.06 89 LEU A CA 1
ATOM 678 C C . LEU A 1 89 ? 4.174 6.313 12.529 1.00 94.06 89 LEU A C 1
ATOM 680 O O . LEU A 1 89 ? 4.008 6.710 13.688 1.00 94.06 89 LEU A O 1
ATOM 684 N N . VAL A 1 90 ? 4.972 5.296 12.215 1.00 94.44 90 VAL A N 1
ATOM 685 C CA . VAL A 1 90 ? 5.893 4.664 13.159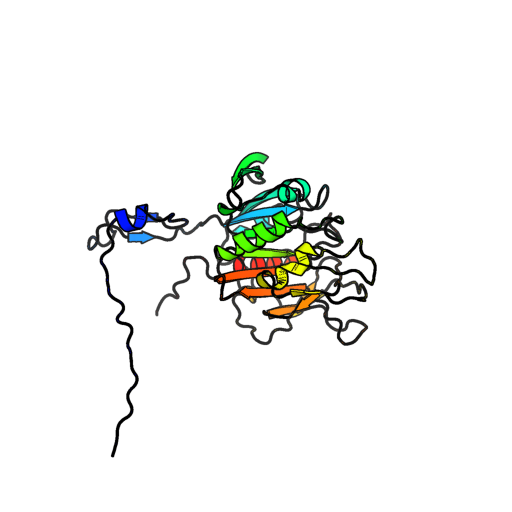 1.00 94.44 90 VAL A CA 1
ATOM 686 C C . VAL A 1 90 ? 7.207 4.313 12.449 1.00 94.44 90 VAL A C 1
ATOM 688 O O . VAL A 1 90 ? 7.172 3.766 11.345 1.00 94.44 90 VAL A O 1
ATOM 691 N N . PRO A 1 91 ? 8.374 4.615 13.037 1.00 94.50 91 PRO A N 1
ATOM 692 C CA . PRO A 1 91 ? 9.644 4.175 12.474 1.00 94.50 91 PRO A CA 1
ATOM 693 C C . PRO A 1 91 ? 9.794 2.651 12.589 1.00 94.50 91 PRO A C 1
ATOM 695 O O . PRO A 1 91 ? 9.295 2.031 13.535 1.00 94.50 91 PRO A O 1
ATOM 698 N N . ILE A 1 92 ? 10.499 2.031 11.641 1.00 95.25 92 ILE A N 1
ATOM 699 C CA . ILE A 1 92 ? 10.710 0.578 11.625 1.00 95.25 92 ILE A CA 1
ATOM 700 C C . ILE A 1 92 ? 11.473 0.082 12.855 1.00 95.25 92 ILE A C 1
ATOM 702 O O . ILE A 1 92 ? 11.175 -1.014 13.326 1.00 95.25 92 ILE A O 1
ATOM 706 N N . SER A 1 93 ? 12.384 0.880 13.426 1.00 95.38 93 SER A N 1
ATOM 707 C CA . SER A 1 93 ? 13.039 0.552 14.702 1.00 95.38 93 SER A CA 1
ATOM 708 C C . SER A 1 93 ? 12.027 0.246 15.807 1.00 95.38 93 SER A C 1
ATOM 710 O O . SER A 1 93 ? 12.140 -0.782 16.467 1.00 95.38 93 SER A O 1
ATOM 712 N N . ILE A 1 94 ? 10.992 1.078 15.943 1.00 95.38 94 ILE A N 1
ATOM 713 C CA . ILE A 1 94 ? 9.920 0.903 16.932 1.00 95.38 94 ILE A CA 1
ATOM 714 C C . ILE A 1 94 ? 8.965 -0.220 16.521 1.00 95.38 94 ILE A C 1
ATOM 716 O O . ILE A 1 94 ? 8.576 -1.038 17.354 1.00 95.38 94 ILE A O 1
ATOM 720 N N . PHE A 1 95 ? 8.610 -0.318 15.236 1.00 96.69 95 PHE A N 1
ATOM 721 C CA . PHE A 1 95 ? 7.769 -1.418 14.755 1.00 96.69 95 PHE A CA 1
ATOM 722 C C . PHE A 1 95 ? 8.438 -2.787 14.955 1.00 96.69 95 PHE A C 1
ATOM 724 O O . PHE A 1 95 ? 7.760 -3.775 15.206 1.00 96.69 95 PHE A O 1
ATOM 731 N N . ASN A 1 96 ? 9.766 -2.869 14.901 1.00 97.25 96 ASN A N 1
ATOM 732 C CA . ASN A 1 96 ? 10.505 -4.115 15.096 1.00 97.25 96 ASN A CA 1
ATOM 733 C C . ASN A 1 96 ? 10.540 -4.612 16.547 1.00 97.25 96 ASN A C 1
ATOM 735 O O . ASN A 1 96 ? 10.877 -5.782 16.758 1.00 97.25 96 ASN A O 1
ATOM 739 N N . GLU A 1 97 ? 10.158 -3.776 17.515 1.00 95.88 97 GLU A N 1
ATOM 740 C CA . GLU A 1 97 ? 10.031 -4.146 18.931 1.00 95.88 97 GLU A CA 1
ATOM 741 C C . GLU A 1 97 ? 8.700 -4.846 19.254 1.00 95.88 97 GLU A C 1
ATOM 743 O O . GLU A 1 97 ? 8.548 -5.413 20.337 1.00 95.88 97 GLU A O 1
ATOM 748 N N . VAL A 1 98 ? 7.730 -4.836 18.332 1.00 94.62 98 VAL A N 1
ATOM 749 C CA . VAL A 1 98 ? 6.398 -5.406 18.575 1.00 94.62 98 VAL A CA 1
ATOM 750 C C . VAL A 1 98 ? 6.413 -6.936 18.536 1.00 94.62 98 VAL A C 1
ATOM 752 O O . VAL A 1 98 ? 7.119 -7.581 17.753 1.00 94.62 98 VAL A O 1
ATOM 755 N N . THR A 1 99 ? 5.589 -7.536 19.388 1.00 95.50 99 THR A N 1
ATOM 756 C CA . THR A 1 99 ? 5.469 -8.991 19.577 1.00 95.50 99 THR A CA 1
ATOM 757 C C . THR A 1 99 ? 4.062 -9.518 19.317 1.00 95.50 99 THR A C 1
ATOM 759 O O . THR A 1 99 ? 3.871 -10.717 19.110 1.00 95.50 99 THR A O 1
ATOM 762 N N . SER A 1 100 ? 3.070 -8.628 19.286 1.00 95.00 100 SER A N 1
ATOM 763 C CA . SER A 1 100 ? 1.665 -8.945 19.061 1.00 95.00 100 SER A CA 1
ATOM 764 C C . SER A 1 100 ? 0.962 -7.828 18.294 1.00 95.00 100 SER A C 1
ATOM 766 O O . SER A 1 100 ? 1.258 -6.650 18.467 1.00 95.00 100 SER A O 1
ATOM 768 N N . ILE A 1 101 ? -0.056 -8.185 17.508 1.00 92.81 101 ILE A N 1
ATOM 769 C CA . ILE A 1 101 ? -0.962 -7.211 16.874 1.00 92.81 101 ILE A CA 1
ATOM 770 C C . ILE A 1 101 ? -1.758 -6.382 17.898 1.00 92.81 101 ILE A C 1
ATOM 772 O O . ILE A 1 101 ? -2.303 -5.338 17.555 1.00 92.81 101 ILE A O 1
ATOM 776 N N . TYR A 1 102 ? -1.832 -6.829 19.152 1.00 92.19 102 TYR A N 1
ATOM 777 C CA . TYR A 1 102 ? -2.492 -6.101 20.240 1.00 92.19 102 TYR A CA 1
ATOM 778 C C . TYR A 1 102 ? -1.528 -5.228 21.050 1.00 92.19 102 TYR A C 1
ATOM 780 O O . TYR A 1 102 ? -1.965 -4.520 21.961 1.00 92.19 102 TYR A O 1
ATOM 788 N N . ASP A 1 103 ? -0.232 -5.248 20.722 1.00 86.31 103 ASP A N 1
ATOM 789 C CA . ASP A 1 103 ? 0.728 -4.359 21.361 1.00 86.31 103 ASP A CA 1
ATOM 790 C C . ASP A 1 103 ? 0.367 -2.915 21.029 1.00 86.31 103 ASP A C 1
ATOM 792 O O . ASP A 1 103 ? 0.103 -2.550 19.882 1.00 86.31 103 ASP A O 1
ATOM 796 N N . THR A 1 104 ? 0.316 -2.092 22.072 1.00 86.81 104 THR A N 1
ATOM 797 C CA . THR A 1 104 ? 0.041 -0.665 21.947 1.00 86.81 104 THR A CA 1
ATOM 798 C C . THR A 1 104 ? 1.365 0.088 21.927 1.00 86.81 104 THR A C 1
ATOM 800 O O . THR A 1 104 ? 2.106 0.067 22.915 1.00 86.81 104 THR A O 1
ATOM 803 N N . GLY A 1 105 ? 1.644 0.775 20.825 1.00 80.94 105 GLY A N 1
ATOM 804 C CA . GLY A 1 105 ? 2.846 1.588 20.631 1.00 80.94 105 GLY A CA 1
ATOM 805 C C . GLY A 1 105 ? 2.531 3.079 20.640 1.00 80.94 105 GLY A C 1
ATOM 806 O O . GLY A 1 105 ? 1.369 3.465 20.517 1.00 80.94 105 GLY A O 1
ATOM 807 N N . ALA A 1 106 ? 3.558 3.911 20.812 1.00 86.56 106 ALA A N 1
ATOM 808 C CA . ALA A 1 106 ? 3.451 5.322 20.458 1.00 86.56 106 ALA A CA 1
ATOM 809 C C . ALA A 1 106 ? 3.491 5.445 18.928 1.00 86.56 106 ALA A C 1
ATOM 811 O O . ALA A 1 106 ? 4.342 4.833 18.285 1.00 86.56 106 ALA A O 1
ATOM 812 N N . VAL A 1 107 ? 2.559 6.209 18.369 1.00 90.75 107 VAL A N 1
ATOM 813 C CA . VAL A 1 107 ? 2.454 6.501 16.937 1.00 90.75 107 VAL A CA 1
ATOM 814 C C . VAL A 1 107 ? 2.285 8.003 16.747 1.00 90.75 107 VAL A C 1
ATOM 816 O O . VAL A 1 107 ? 1.680 8.671 17.591 1.00 90.75 107 VAL A O 1
ATOM 819 N N . HIS A 1 108 ? 2.804 8.540 15.647 1.00 89.31 108 HIS A N 1
ATOM 820 C CA . HIS A 1 108 ? 2.648 9.950 15.306 1.00 89.31 108 HIS A CA 1
ATOM 821 C C . HIS A 1 108 ? 1.435 10.147 14.395 1.00 89.31 108 HIS A C 1
ATOM 823 O O . HIS A 1 108 ? 1.415 9.647 13.270 1.00 89.31 108 HIS A O 1
ATOM 829 N N . SER A 1 109 ? 0.438 10.904 14.856 1.00 85.69 109 SER A N 1
ATOM 830 C CA . SER A 1 109 ? -0.692 11.288 14.012 1.00 85.69 109 SER A CA 1
ATOM 831 C C . SER A 1 109 ? -0.305 12.422 13.078 1.00 85.69 109 SER A C 1
ATOM 833 O O . SER A 1 109 ? -0.024 13.531 13.534 1.00 85.69 109 SER A O 1
ATOM 835 N N . THR A 1 110 ? -0.400 12.191 11.772 1.00 84.31 110 THR A N 1
ATOM 836 C CA . THR A 1 110 ? -0.167 13.243 10.767 1.00 84.31 110 THR A CA 1
ATOM 837 C C . THR A 1 110 ? -1.297 14.275 10.727 1.00 84.31 110 THR A C 1
ATOM 839 O O . THR A 1 110 ? -1.067 15.426 10.369 1.00 84.31 110 THR A O 1
ATOM 842 N N . LEU A 1 111 ? -2.513 13.899 11.144 1.00 73.44 111 LEU A N 1
ATOM 843 C CA . LEU A 1 111 ? -3.674 14.795 11.172 1.00 73.44 111 LEU A CA 1
ATOM 844 C C . LEU A 1 111 ? -3.609 15.791 12.337 1.00 73.44 111 LEU A C 1
ATOM 846 O O . LEU A 1 111 ? -3.963 16.959 12.186 1.00 73.44 111 LEU A O 1
ATOM 850 N N . TYR A 1 112 ? -3.178 15.322 13.509 1.00 70.81 112 TYR A N 1
ATOM 851 C CA . TYR A 1 112 ? -3.155 16.125 14.735 1.00 70.81 112 TYR A CA 1
ATOM 852 C C . TYR A 1 112 ? -1.759 16.654 15.088 1.00 70.81 112 TYR A C 1
ATOM 854 O O . TYR A 1 112 ? -1.633 17.448 16.020 1.00 70.81 112 TYR A O 1
ATOM 862 N N . GLY A 1 113 ? -0.714 16.207 14.381 1.00 78.19 113 GLY A N 1
ATOM 863 C CA . GLY A 1 113 ? 0.679 16.569 14.655 1.00 78.19 113 GLY A CA 1
ATOM 864 C C . GLY A 1 113 ? 1.134 16.167 16.059 1.00 78.19 113 GLY A C 1
ATOM 865 O O . GLY A 1 113 ? 1.957 16.852 16.664 1.00 78.19 113 GLY A O 1
ATOM 866 N N . THR A 1 114 ? 0.553 15.103 16.619 1.00 79.62 114 THR A N 1
ATOM 867 C CA . THR A 1 114 ? 0.780 14.689 18.006 1.00 79.62 114 THR A CA 1
ATOM 868 C C . THR A 1 114 ? 0.954 13.185 18.117 1.00 79.62 114 THR A C 1
ATOM 870 O O . THR A 1 114 ? 0.452 12.422 17.290 1.00 79.62 114 THR A O 1
ATOM 873 N N . GLU A 1 115 ? 1.665 12.763 19.156 1.00 86.69 115 GLU A N 1
ATOM 874 C CA . GLU A 1 115 ? 1.832 11.354 19.473 1.00 86.69 115 GLU A CA 1
ATOM 875 C C . GLU A 1 115 ? 0.678 10.850 20.329 1.00 86.69 115 GLU A C 1
ATOM 877 O O . GLU A 1 115 ? 0.208 11.520 21.252 1.00 86.69 115 GLU A O 1
ATOM 882 N N . TYR A 1 116 ? 0.248 9.628 20.051 1.00 81.62 116 TYR A N 1
ATOM 883 C CA . TYR A 1 116 ? -0.720 8.934 20.881 1.00 81.62 116 TYR A CA 1
ATOM 884 C C . TYR A 1 116 ? -0.466 7.431 20.852 1.00 81.62 116 TYR A C 1
ATOM 886 O O . TYR A 1 116 ? 0.449 6.946 20.191 1.00 81.62 116 TYR A O 1
ATOM 894 N N . ARG A 1 117 ? -1.232 6.689 21.650 1.00 83.56 117 ARG A N 1
ATOM 895 C CA . ARG A 1 117 ? -1.067 5.246 21.805 1.00 83.56 117 ARG A CA 1
ATOM 896 C C . ARG A 1 117 ? -2.190 4.508 21.096 1.00 83.56 117 ARG A C 1
ATOM 898 O O . ARG A 1 117 ? -3.355 4.779 21.375 1.00 83.56 117 ARG A O 1
ATOM 905 N N . ARG A 1 118 ? -1.837 3.560 20.229 1.00 86.06 118 ARG A N 1
ATOM 906 C CA . ARG A 1 118 ? -2.791 2.739 19.469 1.00 86.06 118 ARG A CA 1
ATOM 907 C C . ARG A 1 118 ? -2.230 1.338 19.242 1.00 86.06 118 ARG A C 1
ATOM 909 O O . ARG A 1 118 ? -1.009 1.175 19.215 1.00 86.06 118 ARG A O 1
ATOM 916 N N . CYS A 1 119 ? -3.097 0.328 19.145 1.00 88.94 119 CYS A N 1
ATOM 917 C CA . CYS A 1 119 ? -2.656 -1.034 18.845 1.00 88.94 119 CYS A CA 1
ATOM 918 C C . CYS A 1 119 ? -2.685 -1.320 17.340 1.00 88.94 119 CYS A C 1
ATOM 920 O O . CYS A 1 119 ? -3.481 -0.738 16.604 1.00 88.94 119 CYS A O 1
ATOM 922 N N . ILE A 1 120 ? -1.823 -2.227 16.874 1.00 92.00 120 ILE A N 1
ATOM 923 C CA . ILE A 1 120 ? -1.700 -2.548 15.441 1.00 92.00 120 ILE A CA 1
ATOM 924 C C . ILE A 1 120 ? -3.025 -3.081 14.872 1.00 92.00 120 ILE A C 1
ATOM 926 O O . ILE A 1 120 ? -3.420 -2.714 13.770 1.00 92.00 120 ILE A O 1
ATOM 930 N N . ALA A 1 121 ? -3.758 -3.894 15.634 1.00 89.38 121 ALA A N 1
ATOM 931 C CA . ALA A 1 121 ? -5.053 -4.444 15.234 1.00 89.38 121 ALA A CA 1
ATOM 932 C C . ALA A 1 121 ? -6.144 -3.373 15.026 1.00 89.38 121 ALA A C 1
ATOM 934 O O . ALA A 1 121 ? -7.201 -3.679 14.466 1.00 89.38 121 ALA A O 1
ATOM 935 N N . ASP A 1 122 ? -5.907 -2.127 15.457 1.00 86.75 122 ASP A N 1
ATOM 936 C CA . ASP A 1 122 ? -6.842 -1.028 15.246 1.00 86.75 122 ASP A CA 1
ATOM 937 C C . ASP A 1 122 ? -6.763 -0.399 13.852 1.00 86.75 122 ASP A C 1
ATOM 939 O O . ASP A 1 122 ? -7.607 0.450 13.548 1.00 86.75 122 ASP A O 1
ATOM 943 N N . TYR A 1 123 ? -5.774 -0.775 13.044 1.00 92.81 123 TYR A N 1
ATOM 944 C CA . TYR A 1 123 ? -5.590 -0.292 11.680 1.00 92.81 123 TYR A CA 1
ATOM 945 C C . TYR A 1 123 ? -6.265 -1.209 10.657 1.00 92.81 123 TYR A C 1
ATOM 947 O O . TYR A 1 123 ? -6.479 -2.400 10.893 1.00 92.81 123 TYR A O 1
ATOM 955 N N . ASP A 1 124 ? -6.590 -0.644 9.498 1.00 92.75 124 ASP A N 1
ATOM 956 C CA . ASP A 1 124 ? -7.136 -1.377 8.358 1.00 92.75 124 ASP A CA 1
ATOM 957 C C . ASP A 1 124 ? -6.030 -1.813 7.390 1.00 92.75 124 ASP A C 1
ATOM 959 O O . ASP A 1 124 ? -6.127 -2.881 6.780 1.00 92.75 124 ASP A O 1
ATOM 963 N N . ILE A 1 125 ? -4.973 -0.999 7.281 1.00 96.12 125 ILE A N 1
ATOM 964 C CA . ILE A 1 125 ? -3.831 -1.224 6.394 1.00 96.12 125 ILE A CA 1
ATOM 965 C C . ILE A 1 125 ? -2.519 -1.046 7.165 1.00 96.12 125 ILE A C 1
ATOM 967 O O . ILE A 1 125 ? -2.314 -0.025 7.825 1.00 96.12 125 ILE A O 1
ATOM 971 N N . LEU A 1 126 ? -1.605 -2.007 7.014 1.00 97.31 126 LEU A N 1
ATOM 972 C CA . LEU A 1 126 ? -0.175 -1.790 7.238 1.00 97.31 126 LEU A CA 1
ATOM 973 C C . LEU A 1 126 ? 0.455 -1.353 5.918 1.00 97.31 126 LEU A C 1
ATOM 975 O O . LEU A 1 126 ? 0.445 -2.110 4.947 1.00 97.31 126 LEU A O 1
ATOM 979 N N . PHE A 1 127 ? 0.987 -0.137 5.876 1.00 96.12 127 PHE A N 1
ATOM 980 C CA . PHE A 1 127 ? 1.704 0.385 4.720 1.00 96.12 127 PHE A CA 1
ATOM 981 C C . PHE A 1 127 ? 3.187 0.461 5.071 1.00 96.12 127 PHE A C 1
ATOM 983 O O . PHE A 1 127 ? 3.595 1.267 5.903 1.00 96.12 127 PHE A O 1
ATOM 990 N N . PHE A 1 128 ? 4.015 -0.357 4.436 1.00 94.25 128 PHE A N 1
ATOM 991 C CA . PHE A 1 128 ? 5.459 -0.198 4.547 1.00 94.25 128 PHE A CA 1
ATOM 992 C C . PHE A 1 128 ? 5.881 0.936 3.617 1.00 94.25 128 PHE A C 1
ATOM 994 O O . PHE A 1 128 ? 5.673 0.847 2.412 1.00 94.25 128 PHE A O 1
ATOM 1001 N N . GLY A 1 129 ? 6.388 2.025 4.197 1.00 84.75 129 GLY A N 1
ATOM 1002 C CA . GLY A 1 129 ? 6.740 3.284 3.543 1.00 84.75 129 GLY A CA 1
ATOM 1003 C C . GLY A 1 129 ? 7.809 3.116 2.470 1.00 84.75 129 GLY A C 1
ATOM 1004 O O . GLY A 1 129 ? 8.133 2.007 2.072 1.00 84.75 129 GLY A O 1
ATOM 1005 N N . SER A 1 130 ? 8.379 4.202 1.964 1.00 83.44 130 SER A N 1
ATOM 1006 C CA . SER A 1 130 ? 9.362 4.088 0.887 1.00 83.44 130 SER A CA 1
ATOM 1007 C C . SER A 1 130 ? 10.788 4.415 1.318 1.00 83.44 130 SER A C 1
ATOM 1009 O O . SER A 1 130 ? 11.028 5.136 2.275 1.00 83.44 130 SER A O 1
ATOM 1011 N N . GLY A 1 131 ? 11.757 3.885 0.586 1.00 84.75 131 GLY A N 1
ATOM 1012 C CA . GLY A 1 131 ? 13.168 4.207 0.711 1.00 84.75 131 GLY A CA 1
ATOM 1013 C C . GLY A 1 131 ? 13.977 3.248 -0.141 1.00 84.75 131 GLY A C 1
ATOM 1014 O O . GLY A 1 131 ? 13.645 2.061 -0.203 1.00 84.75 131 GLY A O 1
ATOM 1015 N N . ASP A 1 132 ? 15.043 3.727 -0.785 1.00 83.31 132 ASP A N 1
ATOM 1016 C CA . ASP A 1 132 ? 15.960 2.814 -1.464 1.00 83.31 132 ASP A CA 1
ATOM 1017 C C . ASP A 1 132 ? 16.540 1.839 -0.432 1.00 83.31 132 ASP A C 1
ATOM 1019 O O . ASP A 1 132 ? 16.978 2.236 0.651 1.00 83.31 132 ASP A O 1
ATOM 1023 N N . VAL A 1 133 ? 16.457 0.541 -0.734 1.00 82.94 133 VAL A N 1
ATOM 1024 C CA . VAL A 1 133 ? 16.772 -0.543 0.221 1.00 82.94 133 VAL A CA 1
ATOM 1025 C C . VAL A 1 133 ? 16.004 -0.435 1.542 1.00 82.94 133 VAL A C 1
ATOM 1027 O O . VAL A 1 133 ? 16.460 -0.936 2.560 1.00 82.94 133 VAL A O 1
ATOM 1030 N N . TYR A 1 134 ? 14.876 0.270 1.581 1.00 89.25 134 TYR A N 1
ATOM 1031 C CA . TYR A 1 134 ? 14.156 0.538 2.824 1.00 89.25 134 TYR A CA 1
ATOM 1032 C C . TYR A 1 134 ? 15.080 1.090 3.936 1.00 89.25 134 TYR A C 1
ATOM 1034 O O . TYR A 1 134 ? 15.011 0.696 5.100 1.00 89.25 134 TYR A O 1
ATOM 1042 N N . GLY A 1 135 ? 16.041 1.947 3.563 1.00 87.81 135 GLY A N 1
ATOM 1043 C CA . GLY A 1 135 ? 17.048 2.473 4.491 1.00 87.81 135 GLY A CA 1
ATOM 1044 C C . GLY A 1 135 ? 17.959 1.406 5.109 1.00 87.81 135 GLY A C 1
ATOM 1045 O O . GLY A 1 135 ? 18.475 1.612 6.201 1.00 87.81 135 GLY A O 1
ATOM 1046 N N . HIS A 1 136 ? 18.144 0.268 4.431 1.00 86.94 136 HIS A N 1
ATOM 1047 C CA . HIS A 1 136 ? 18.825 -0.935 4.927 1.00 86.94 136 HIS A CA 1
ATOM 1048 C C . HIS A 1 136 ? 18.146 -1.608 6.127 1.00 86.94 136 HIS A C 1
ATOM 1050 O O . HIS A 1 136 ? 18.781 -2.395 6.834 1.00 86.94 136 HIS A O 1
ATOM 1056 N N . ASN A 1 137 ? 16.868 -1.308 6.357 1.00 90.44 137 ASN A N 1
ATOM 1057 C CA . ASN A 1 137 ? 16.094 -1.912 7.425 1.00 90.44 137 ASN A CA 1
ATOM 1058 C C . ASN A 1 137 ? 15.236 -3.057 6.882 1.00 90.44 137 ASN A C 1
ATOM 1060 O O . ASN A 1 137 ? 14.487 -2.890 5.923 1.00 90.44 137 ASN A O 1
ATOM 1064 N N . ASP A 1 138 ? 15.286 -4.195 7.565 1.00 93.12 138 ASP A N 1
ATOM 1065 C CA . ASP A 1 138 ? 14.348 -5.301 7.389 1.00 93.12 138 ASP A CA 1
ATOM 1066 C C . ASP A 1 138 ? 13.423 -5.385 8.611 1.00 93.12 138 ASP A C 1
ATOM 1068 O O . ASP A 1 138 ? 13.689 -4.807 9.675 1.00 93.12 138 ASP A O 1
ATOM 1072 N N . LEU A 1 139 ? 12.332 -6.131 8.473 1.00 95.94 139 LEU A N 1
ATOM 1073 C CA . LEU A 1 139 ? 11.552 -6.566 9.620 1.00 95.94 139 LEU A CA 1
ATOM 1074 C C . LEU A 1 139 ? 12.414 -7.431 10.545 1.00 95.94 139 LEU A C 1
ATOM 1076 O O . LEU A 1 139 ? 13.294 -8.169 10.106 1.00 95.94 139 LEU A O 1
ATOM 1080 N N . SER A 1 140 ? 12.125 -7.394 11.841 1.00 96.50 140 SER A N 1
ATOM 1081 C CA . SER A 1 140 ? 12.550 -8.452 12.746 1.00 96.50 140 SER A CA 1
ATOM 1082 C C . SER A 1 140 ? 11.726 -9.716 12.478 1.00 96.50 140 SER A C 1
ATOM 1084 O O . SER A 1 140 ? 10.623 -9.672 11.926 1.00 96.50 140 SER A O 1
ATOM 1086 N N . HIS A 1 141 ? 12.219 -10.869 12.934 1.00 96.62 141 HIS A N 1
ATOM 1087 C CA . HIS A 1 141 ? 11.443 -12.110 12.864 1.00 96.62 141 HIS A CA 1
ATOM 1088 C C . HIS A 1 141 ? 10.067 -11.970 13.549 1.00 96.62 141 HIS A C 1
ATOM 1090 O O . HIS A 1 141 ? 9.061 -12.499 13.074 1.00 96.62 141 HIS A O 1
ATOM 1096 N N . SER A 1 142 ? 10.024 -11.216 14.653 1.00 97.31 142 SER A N 1
ATOM 1097 C CA . SER A 1 142 ? 8.803 -10.941 15.411 1.00 97.31 142 SER A CA 1
ATOM 1098 C C . SER A 1 142 ? 7.834 -10.059 14.623 1.00 97.31 142 SER A C 1
ATOM 1100 O O . SER A 1 142 ? 6.670 -10.423 14.456 1.00 97.31 142 SER A O 1
ATOM 1102 N N . SER A 1 143 ? 8.302 -8.939 14.066 1.00 97.75 143 SER A N 1
ATOM 1103 C CA . SER A 1 143 ? 7.429 -8.021 13.327 1.00 97.75 143 SER A CA 1
ATOM 1104 C C . SER A 1 143 ? 6.949 -8.608 11.992 1.00 97.75 143 SER A C 1
ATOM 1106 O O . SER A 1 143 ? 5.818 -8.337 11.578 1.00 97.75 143 SER A O 1
ATOM 1108 N N . ALA A 1 144 ? 7.706 -9.515 11.364 1.00 98.06 144 ALA A N 1
ATOM 1109 C CA . ALA A 1 144 ? 7.207 -10.326 10.249 1.00 98.06 144 ALA A CA 1
ATOM 1110 C C . ALA A 1 144 ? 6.069 -11.272 10.679 1.00 98.06 144 ALA A C 1
ATOM 1112 O O . ALA A 1 144 ? 5.040 -11.368 10.002 1.00 98.06 144 ALA A O 1
ATOM 1113 N N . ALA A 1 145 ? 6.188 -11.934 11.834 1.00 98.19 145 ALA A N 1
ATOM 1114 C CA . ALA A 1 145 ? 5.105 -12.755 12.380 1.00 98.19 145 ALA A CA 1
ATOM 1115 C C . ALA A 1 145 ? 3.858 -11.922 12.744 1.00 98.19 145 ALA A C 1
ATOM 1117 O O . ALA A 1 145 ? 2.728 -12.361 12.496 1.00 98.19 145 ALA A O 1
ATOM 1118 N N . VAL A 1 146 ? 4.045 -10.706 13.269 1.00 98.06 146 VAL A N 1
ATOM 1119 C CA . VAL A 1 146 ? 2.959 -9.751 13.546 1.00 98.06 146 VAL A CA 1
ATOM 1120 C C . VAL A 1 146 ? 2.290 -9.290 12.252 1.00 98.06 146 VAL A C 1
ATOM 1122 O O . VAL A 1 146 ? 1.066 -9.323 12.173 1.00 98.06 146 VAL A O 1
ATOM 1125 N N . THR A 1 147 ? 3.059 -8.974 11.208 1.00 98.25 147 THR A N 1
ATOM 1126 C CA . THR A 1 147 ? 2.530 -8.605 9.881 1.00 98.25 147 THR A CA 1
ATOM 1127 C C . THR A 1 147 ? 1.662 -9.721 9.296 1.00 98.25 147 THR A C 1
ATOM 1129 O O . THR A 1 147 ? 0.544 -9.481 8.841 1.00 98.25 147 THR A O 1
ATOM 1132 N N . ARG A 1 148 ? 2.122 -10.975 9.385 1.00 98.12 148 ARG A N 1
ATOM 1133 C CA . ARG A 1 148 ? 1.331 -12.143 8.972 1.00 98.12 148 ARG A CA 1
ATOM 1134 C C . ARG A 1 148 ? 0.064 -12.320 9.814 1.00 98.12 148 ARG A C 1
ATOM 1136 O O . ARG A 1 148 ? -0.985 -12.671 9.283 1.00 98.12 148 ARG A O 1
ATOM 1143 N N . SER A 1 149 ? 0.143 -12.074 11.119 1.00 97.19 149 SER A N 1
ATOM 1144 C CA . SER A 1 149 ? -1.017 -12.145 12.019 1.00 97.19 149 SER A CA 1
ATOM 1145 C C . SER A 1 149 ? -2.036 -11.041 11.731 1.00 97.19 149 SER A C 1
ATOM 1147 O O . SER A 1 149 ? -3.235 -11.291 11.795 1.00 97.19 149 SER A O 1
ATOM 1149 N N . PHE A 1 150 ? -1.568 -9.852 11.355 1.00 97.00 150 PHE A N 1
ATOM 1150 C CA . PHE A 1 150 ? -2.412 -8.750 10.910 1.00 97.00 150 PHE A CA 1
ATOM 1151 C C . PHE A 1 150 ? -3.146 -9.104 9.611 1.00 97.00 150 PHE A C 1
ATOM 1153 O O . PHE A 1 150 ? -4.367 -8.986 9.553 1.00 97.00 150 PHE A O 1
ATOM 1160 N N . ALA A 1 151 ? -2.440 -9.652 8.614 1.00 96.44 151 ALA A N 1
ATOM 1161 C CA . ALA A 1 151 ? -3.064 -10.142 7.384 1.00 96.44 151 ALA A CA 1
ATOM 1162 C C . ALA A 1 151 ? -4.128 -11.222 7.663 1.00 96.44 151 ALA A C 1
ATOM 1164 O O . ALA A 1 151 ? -5.214 -11.176 7.098 1.00 96.44 151 ALA A O 1
ATOM 1165 N N . ARG A 1 152 ? -3.884 -12.140 8.609 1.00 92.81 152 ARG A N 1
ATOM 1166 C CA . ARG A 1 152 ? -4.859 -13.171 9.030 1.00 92.81 152 ARG A CA 1
ATOM 1167 C C . ARG A 1 152 ? -6.159 -12.627 9.630 1.00 92.81 152 ARG A C 1
ATOM 1169 O O . ARG A 1 152 ? -7.123 -13.379 9.722 1.00 92.81 152 ARG A O 1
ATOM 1176 N N . LEU A 1 153 ? -6.211 -11.351 10.016 1.00 87.31 153 LEU A N 1
ATOM 1177 C CA . LEU A 1 153 ? -7.462 -10.675 10.378 1.00 87.31 153 LEU A CA 1
ATOM 1178 C C . LEU A 1 153 ? -8.278 -10.220 9.149 1.00 87.31 153 LEU A C 1
ATOM 1180 O O . LEU A 1 153 ? -9.285 -9.534 9.311 1.00 87.31 153 LEU A O 1
ATOM 1184 N N . GLY A 1 154 ? -7.843 -10.544 7.928 1.00 87.38 154 GLY A N 1
ATOM 1185 C CA . GLY A 1 154 ? -8.421 -10.036 6.682 1.00 87.38 154 GLY A CA 1
ATOM 1186 C C . GLY A 1 154 ? -8.028 -8.589 6.374 1.00 87.38 154 GLY A C 1
ATOM 1187 O O . GLY A 1 154 ? -8.698 -7.926 5.582 1.00 87.38 154 GLY A O 1
ATOM 1188 N N . ARG A 1 155 ? -6.974 -8.072 7.020 1.00 90.62 155 ARG A N 1
ATOM 1189 C CA . ARG A 1 155 ? -6.506 -6.685 6.873 1.00 90.62 155 ARG A CA 1
ATOM 1190 C C . ARG A 1 155 ? -5.490 -6.533 5.747 1.00 90.62 155 ARG A C 1
ATOM 1192 O O . ARG A 1 155 ? -4.831 -7.499 5.360 1.00 90.62 155 ARG A O 1
ATOM 1199 N N . GLY A 1 156 ? -5.382 -5.316 5.225 1.00 95.25 156 GLY A N 1
ATOM 1200 C CA . GLY A 1 156 ? -4.563 -5.025 4.056 1.00 95.25 156 GLY A CA 1
ATOM 1201 C C . GLY A 1 156 ? -3.091 -4.809 4.383 1.00 95.25 156 GLY A C 1
ATOM 1202 O O . GLY A 1 156 ? -2.757 -4.198 5.394 1.00 95.25 156 GLY A O 1
ATOM 1203 N N . VAL A 1 157 ? -2.193 -5.266 3.513 1.00 97.88 157 VAL A N 1
ATOM 1204 C CA . VAL A 1 157 ? -0.752 -4.985 3.650 1.00 97.88 157 VAL A CA 1
ATOM 1205 C C . VAL A 1 157 ? -0.213 -4.460 2.329 1.00 97.88 157 VAL A C 1
ATOM 1207 O O . VAL A 1 157 ? -0.349 -5.132 1.307 1.00 97.88 157 VAL A O 1
ATOM 1210 N N . VAL A 1 158 ? 0.399 -3.278 2.353 1.00 97.12 158 VAL A N 1
ATOM 1211 C CA . VAL A 1 158 ? 1.021 -2.645 1.186 1.00 97.12 158 VAL A CA 1
ATOM 1212 C C . VAL A 1 158 ? 2.537 -2.643 1.352 1.00 97.12 158 VAL A C 1
ATOM 1214 O O . VAL A 1 158 ? 3.068 -2.121 2.331 1.00 97.12 158 VAL A O 1
ATOM 1217 N N . PHE A 1 159 ? 3.218 -3.235 0.377 1.00 95.00 159 PHE A N 1
ATOM 1218 C CA . PHE A 1 159 ? 4.670 -3.306 0.247 1.00 95.00 159 PHE A CA 1
ATOM 1219 C C . PHE A 1 159 ? 5.163 -2.307 -0.809 1.00 95.00 159 PHE A C 1
ATOM 1221 O O . PHE A 1 159 ? 4.425 -1.939 -1.724 1.00 95.00 159 PHE A O 1
ATOM 1228 N N . THR A 1 160 ? 6.425 -1.897 -0.725 1.00 90.12 160 THR A N 1
ATOM 1229 C CA . THR A 1 160 ? 7.021 -0.901 -1.637 1.00 90.12 160 THR A CA 1
ATOM 1230 C C . THR A 1 160 ? 8.424 -1.279 -2.109 1.00 90.12 160 THR A C 1
ATOM 1232 O O . THR A 1 160 ? 8.971 -2.308 -1.696 1.00 90.12 160 THR A O 1
ATOM 1235 N N . HIS A 1 161 ? 9.006 -0.431 -2.965 1.00 78.38 161 HIS A N 1
ATOM 1236 C CA . HIS A 1 161 ? 10.291 -0.561 -3.660 1.00 78.38 161 HIS A CA 1
ATOM 1237 C C . HIS A 1 161 ? 11.424 -1.235 -2.874 1.00 78.38 161 HIS A C 1
ATOM 1239 O O . HIS A 1 161 ? 12.144 -2.073 -3.427 1.00 78.38 161 HIS A O 1
ATOM 1245 N N . GLY A 1 162 ? 11.574 -0.903 -1.594 1.00 81.56 162 GLY A N 1
ATOM 1246 C CA . GLY A 1 162 ? 12.652 -1.413 -0.754 1.00 81.56 162 GLY A CA 1
ATOM 1247 C C . GLY A 1 162 ? 12.320 -2.674 0.039 1.00 81.56 162 GLY A C 1
ATOM 1248 O O . GLY A 1 162 ? 13.239 -3.298 0.533 1.00 81.56 162 GLY A O 1
ATOM 1249 N N . THR A 1 163 ? 11.052 -3.056 0.189 1.00 88.12 163 THR A N 1
ATOM 1250 C CA . THR A 1 163 ? 10.629 -4.063 1.185 1.00 88.12 163 THR A CA 1
ATOM 1251 C C . THR A 1 163 ? 10.971 -5.493 0.773 1.00 88.12 163 THR A C 1
ATOM 1253 O O . THR A 1 163 ? 11.852 -6.112 1.356 1.00 88.12 163 THR A O 1
ATOM 1256 N N . ILE A 1 164 ? 10.308 -6.018 -0.258 1.00 87.19 164 ILE A N 1
ATOM 1257 C CA . ILE A 1 164 ? 10.558 -7.348 -0.815 1.00 87.19 164 ILE A CA 1
ATOM 1258 C C . ILE A 1 164 ? 11.669 -7.181 -1.835 1.00 87.19 164 ILE A C 1
ATOM 1260 O O . ILE A 1 164 ? 11.402 -6.792 -2.966 1.00 87.19 164 ILE A O 1
ATOM 1264 N N . ALA A 1 165 ? 12.918 -7.371 -1.430 1.00 80.06 165 ALA A N 1
ATOM 1265 C CA . ALA A 1 165 ? 14.067 -7.122 -2.287 1.00 80.06 165 ALA A CA 1
ATOM 1266 C C . ALA A 1 165 ? 15.190 -8.112 -1.994 1.00 80.06 165 ALA A C 1
ATOM 1268 O O . ALA A 1 165 ? 15.427 -8.482 -0.842 1.00 80.06 165 ALA A O 1
ATOM 1269 N N . GLU A 1 166 ? 15.912 -8.490 -3.047 1.00 73.88 166 GLU A N 1
ATOM 1270 C CA . GLU A 1 166 ? 17.158 -9.232 -2.918 1.00 73.88 166 GLU A CA 1
ATOM 1271 C C . GLU A 1 166 ? 18.269 -8.568 -3.729 1.00 73.88 166 GLU A C 1
ATOM 1273 O O . GLU A 1 166 ? 18.092 -8.157 -4.879 1.00 73.88 166 GLU A O 1
ATOM 1278 N N . GLY A 1 167 ? 19.432 -8.418 -3.097 1.00 63.78 167 GLY A N 1
ATOM 1279 C CA . GLY A 1 167 ? 20.619 -7.868 -3.734 1.00 63.78 167 GLY A CA 1
ATOM 1280 C C . GLY A 1 167 ? 21.330 -8.894 -4.613 1.00 63.78 167 GLY A C 1
ATOM 1281 O O . GLY A 1 167 ? 21.306 -10.095 -4.351 1.00 63.78 167 GLY A O 1
ATOM 1282 N N . ALA A 1 168 ? 22.045 -8.413 -5.630 1.00 57.38 168 ALA A N 1
ATOM 1283 C CA . ALA A 1 168 ? 22.919 -9.219 -6.484 1.00 57.38 168 ALA A CA 1
ATOM 1284 C C . ALA A 1 168 ? 24.115 -9.824 -5.711 1.00 57.38 168 ALA A C 1
ATOM 1286 O O . ALA A 1 168 ? 25.240 -9.339 -5.811 1.00 57.38 168 ALA A O 1
ATOM 1287 N N . GLY A 1 169 ? 23.875 -10.858 -4.899 1.00 54.50 169 GLY A N 1
ATOM 1288 C CA . GLY A 1 169 ? 24.910 -11.556 -4.129 1.00 54.50 169 GLY A CA 1
ATOM 1289 C C . GLY A 1 169 ? 25.498 -10.751 -2.965 1.00 54.50 169 GLY A C 1
ATOM 1290 O O . GLY A 1 169 ? 26.565 -11.098 -2.462 1.00 54.50 169 GLY A O 1
ATOM 1291 N N . VAL A 1 170 ? 24.826 -9.681 -2.531 1.00 58.97 170 VAL A N 1
ATOM 1292 C CA . VAL A 1 170 ? 25.268 -8.833 -1.418 1.00 58.97 170 VAL A CA 1
ATOM 1293 C C . VAL A 1 170 ? 24.212 -8.871 -0.313 1.00 58.97 170 VAL A C 1
ATOM 1295 O O . VAL A 1 170 ? 23.108 -8.356 -0.479 1.00 58.97 170 VAL A O 1
ATOM 1298 N N . SER A 1 171 ? 24.564 -9.488 0.818 1.00 59.62 171 SER A N 1
ATOM 1299 C CA . SER A 1 171 ? 23.643 -9.786 1.926 1.00 59.62 171 SER A CA 1
ATOM 1300 C C . SER A 1 171 ? 23.038 -8.548 2.590 1.00 59.62 171 SER A C 1
ATOM 1302 O O . SER A 1 171 ? 21.898 -8.602 3.027 1.00 59.62 171 SER A O 1
ATOM 1304 N N . SER A 1 172 ? 23.744 -7.413 2.613 1.00 62.56 172 SER A N 1
ATOM 1305 C CA . SER A 1 172 ? 23.269 -6.154 3.218 1.00 62.56 172 SER A CA 1
ATOM 1306 C C . SER A 1 172 ? 22.135 -5.460 2.450 1.00 62.56 172 SER A C 1
ATOM 1308 O O . SER A 1 172 ? 21.734 -4.355 2.809 1.00 62.56 172 SER A O 1
ATOM 1310 N N . TYR A 1 173 ? 21.680 -6.064 1.353 1.00 70.31 173 TYR A N 1
ATOM 1311 C CA . TYR A 1 173 ? 20.583 -5.585 0.515 1.00 70.31 173 TYR A CA 1
ATOM 1312 C C . TYR A 1 173 ? 19.456 -6.621 0.384 1.00 70.31 173 TYR A C 1
ATOM 1314 O O . TYR A 1 173 ? 18.564 -6.432 -0.441 1.00 70.31 173 TYR A O 1
ATOM 1322 N N . SER A 1 174 ? 19.540 -7.729 1.129 1.00 78.94 174 SER A N 1
ATOM 1323 C CA . SER A 1 174 ? 18.495 -8.748 1.202 1.00 78.94 174 SER A CA 1
ATOM 1324 C C . SER A 1 174 ? 17.640 -8.511 2.439 1.00 78.94 174 SER A C 1
ATOM 1326 O O . SER A 1 174 ? 18.178 -8.306 3.527 1.00 78.94 174 SER A O 1
ATOM 1328 N N . HIS A 1 175 ? 16.323 -8.553 2.270 1.00 88.88 175 HIS A N 1
ATOM 1329 C CA . HIS A 1 175 ? 15.366 -8.440 3.365 1.00 88.88 175 HIS A CA 1
ATOM 1330 C C . HIS A 1 175 ? 14.675 -9.780 3.581 1.00 88.88 175 HIS A C 1
ATOM 1332 O O . HIS A 1 175 ? 13.574 -10.020 3.083 1.00 88.88 175 HIS A O 1
ATOM 1338 N N . GLU A 1 176 ? 15.356 -10.684 4.284 1.00 91.06 176 GLU A N 1
ATOM 1339 C CA . GLU A 1 176 ? 14.897 -12.058 4.499 1.00 91.06 176 GLU A CA 1
ATOM 1340 C C . GLU A 1 176 ? 13.509 -12.108 5.152 1.00 91.06 176 GLU A C 1
ATOM 1342 O O . GLU A 1 176 ? 12.676 -12.935 4.774 1.00 91.06 176 GLU A O 1
ATOM 1347 N N . ASN A 1 177 ? 13.224 -11.215 6.104 1.00 95.00 177 ASN A N 1
ATOM 1348 C CA . ASN A 1 177 ? 11.960 -11.232 6.831 1.00 95.00 177 ASN A CA 1
ATOM 1349 C C . ASN A 1 177 ? 10.815 -10.660 5.991 1.00 95.00 177 ASN A C 1
ATOM 1351 O O . ASN A 1 177 ? 9.748 -11.280 5.956 1.00 95.00 177 ASN A O 1
ATOM 1355 N N . PHE A 1 178 ? 11.024 -9.568 5.247 1.00 94.94 178 PHE A N 1
ATOM 1356 C CA . PHE A 1 178 ? 10.054 -9.135 4.233 1.00 94.94 178 PHE A CA 1
ATOM 1357 C C . PHE A 1 178 ? 9.833 -10.197 3.146 1.00 94.94 178 PHE A C 1
ATOM 1359 O O . PHE A 1 178 ? 8.687 -10.522 2.831 1.00 94.94 178 PHE A O 1
ATOM 1366 N N . ALA A 1 179 ? 10.903 -10.781 2.600 1.00 92.19 179 ALA A N 1
ATOM 1367 C CA . ALA A 1 179 ? 10.823 -11.813 1.565 1.00 92.19 179 ALA A CA 1
ATOM 1368 C C . ALA A 1 179 ? 10.135 -13.097 2.064 1.00 92.19 179 ALA A C 1
ATOM 1370 O O . ALA A 1 179 ? 9.494 -13.796 1.282 1.00 92.19 179 ALA A O 1
ATOM 1371 N N . SER A 1 180 ? 10.180 -13.378 3.373 1.00 95.00 180 SER A N 1
ATOM 1372 C CA . SER A 1 180 ? 9.462 -14.507 3.982 1.00 95.00 180 SER A CA 1
ATOM 1373 C C . SER A 1 180 ? 7.934 -14.377 3.935 1.00 95.00 180 SER A C 1
ATOM 1375 O O . SER A 1 180 ? 7.229 -15.360 4.170 1.00 95.00 180 SER A O 1
ATOM 1377 N N . LEU A 1 181 ? 7.402 -13.180 3.656 1.00 96.94 181 LEU A N 1
ATOM 1378 C CA . LEU A 1 181 ? 5.969 -12.879 3.634 1.00 96.94 181 LEU A CA 1
ATOM 1379 C C . LEU A 1 181 ? 5.318 -13.166 2.273 1.00 96.94 181 LEU A C 1
ATOM 1381 O O . LEU A 1 181 ? 4.307 -12.551 1.945 1.00 96.94 181 LEU A O 1
ATOM 1385 N N . THR A 1 182 ? 5.841 -14.105 1.479 1.00 96.56 182 THR A N 1
ATOM 1386 C CA . THR A 1 182 ? 5.226 -14.517 0.201 1.00 96.56 182 THR A CA 1
ATOM 1387 C C . THR A 1 182 ? 3.768 -14.958 0.363 1.00 96.56 182 THR A C 1
ATOM 1389 O O . THR A 1 182 ? 2.952 -14.716 -0.523 1.00 96.56 182 THR A O 1
ATOM 1392 N N . ASP A 1 183 ? 3.406 -15.543 1.511 1.00 96.69 183 ASP A N 1
ATOM 1393 C CA . ASP A 1 183 ? 2.019 -15.898 1.828 1.00 96.69 183 ASP A CA 1
ATOM 1394 C C . ASP A 1 183 ? 1.107 -14.675 2.016 1.00 96.69 183 ASP A C 1
ATOM 1396 O O . ASP A 1 183 ? -0.107 -14.796 1.886 1.00 96.69 183 ASP A O 1
ATOM 1400 N N . VAL A 1 184 ? 1.669 -13.497 2.285 1.00 97.62 184 VAL A N 1
ATOM 1401 C CA . VAL A 1 184 ? 0.940 -12.228 2.416 1.00 97.62 184 VAL A CA 1
ATOM 1402 C C . VAL A 1 184 ? 1.040 -11.392 1.142 1.00 97.62 184 VAL A C 1
ATOM 1404 O O . VAL A 1 184 ? 0.059 -10.779 0.754 1.00 97.62 184 VAL A O 1
ATOM 1407 N N . SER A 1 185 ? 2.194 -11.357 0.474 1.00 96.75 185 SER A N 1
ATOM 1408 C CA . SER A 1 185 ? 2.450 -10.464 -0.665 1.00 96.75 185 SER A CA 1
ATOM 1409 C C . SER A 1 185 ? 2.172 -11.088 -2.036 1.00 96.75 185 SER A C 1
ATOM 1411 O O . SER A 1 185 ? 1.945 -10.363 -3.005 1.00 96.75 185 SER A O 1
ATOM 1413 N N . GLY A 1 186 ? 2.231 -12.418 -2.152 1.00 96.12 186 GLY A N 1
ATOM 1414 C CA . GLY A 1 186 ? 2.252 -13.111 -3.445 1.00 96.12 186 GLY A CA 1
ATOM 1415 C C . GLY A 1 186 ? 3.553 -12.897 -4.236 1.00 96.12 186 GLY A C 1
ATOM 1416 O O . GLY A 1 186 ? 3.650 -13.299 -5.398 1.00 96.12 186 GLY A O 1
ATOM 1417 N N . LEU A 1 187 ? 4.559 -12.277 -3.612 1.00 93.62 187 LEU A N 1
ATOM 1418 C CA . LEU A 1 187 ? 5.862 -11.979 -4.195 1.00 93.62 187 LEU A CA 1
ATOM 1419 C C . LEU A 1 187 ? 6.958 -12.808 -3.524 1.00 93.62 187 LEU A C 1
ATOM 1421 O O . LEU A 1 187 ? 6.941 -13.057 -2.316 1.00 93.62 187 LEU A O 1
ATOM 1425 N N . THR A 1 188 ? 7.944 -13.195 -4.320 1.00 91.06 188 THR A N 1
ATOM 1426 C CA . THR A 1 188 ? 9.215 -13.753 -3.855 1.00 91.06 188 THR A CA 1
ATOM 1427 C C . THR A 1 188 ? 10.373 -12.954 -4.448 1.00 91.06 188 THR A C 1
ATOM 1429 O O . THR A 1 188 ? 10.158 -12.009 -5.213 1.00 91.06 188 THR A O 1
ATOM 1432 N N . THR A 1 189 ? 11.596 -13.326 -4.098 1.00 86.56 189 THR A N 1
ATOM 1433 C CA . THR A 1 189 ? 12.817 -12.731 -4.632 1.00 86.56 189 THR A CA 1
ATOM 1434 C C . THR A 1 189 ? 13.602 -13.746 -5.456 1.00 86.56 189 THR A C 1
ATOM 1436 O O . THR A 1 189 ? 13.509 -14.957 -5.249 1.00 86.56 189 THR A O 1
ATOM 1439 N N . THR A 1 190 ? 14.382 -13.259 -6.420 1.00 80.69 190 THR A N 1
ATOM 1440 C CA . THR A 1 190 ? 15.383 -14.064 -7.127 1.00 80.69 190 THR A CA 1
ATOM 1441 C C . THR A 1 190 ? 16.781 -13.489 -6.904 1.00 80.69 190 THR A C 1
ATOM 1443 O O . THR A 1 190 ? 16.965 -12.273 -7.021 1.00 80.69 190 THR A O 1
ATOM 1446 N N . PRO A 1 191 ? 17.797 -14.334 -6.647 1.00 71.25 191 PRO A N 1
ATOM 1447 C CA . PRO A 1 191 ? 19.172 -13.870 -6.536 1.00 71.25 191 PRO A CA 1
ATOM 1448 C C . PRO A 1 191 ? 19.703 -13.373 -7.890 1.00 71.25 191 PRO A C 1
ATOM 1450 O O . PRO A 1 191 ? 19.203 -13.749 -8.953 1.00 71.25 191 PRO A O 1
ATOM 1453 N N . ASN A 1 192 ? 20.787 -12.590 -7.846 1.00 64.31 192 ASN A N 1
ATOM 1454 C CA . ASN A 1 192 ? 21.562 -12.138 -9.016 1.00 64.31 192 ASN A CA 1
ATOM 1455 C C . ASN A 1 192 ? 20.787 -11.270 -10.021 1.00 64.31 192 ASN A C 1
ATOM 1457 O O . ASN A 1 192 ? 20.908 -11.444 -11.234 1.00 64.31 192 ASN A O 1
ATOM 1461 N N . TRP A 1 193 ? 20.018 -10.310 -9.517 1.00 67.38 193 TRP A N 1
ATOM 1462 C CA . TRP A 1 193 ? 19.319 -9.337 -10.351 1.00 67.38 193 TRP A CA 1
ATOM 1463 C C . TRP A 1 193 ? 20.208 -8.142 -10.737 1.00 67.38 193 TRP A C 1
ATOM 1465 O O . TRP A 1 193 ? 21.182 -7.834 -10.054 1.00 67.38 193 TRP A O 1
ATOM 1475 N N . THR A 1 194 ? 19.876 -7.439 -11.822 1.00 65.50 194 THR A N 1
ATOM 1476 C CA . THR A 1 194 ? 20.502 -6.141 -12.157 1.00 65.50 194 THR A CA 1
ATOM 1477 C C . THR A 1 194 ? 19.520 -5.006 -11.888 1.00 65.50 194 THR A C 1
ATOM 1479 O O . THR A 1 194 ? 18.327 -5.253 -11.818 1.00 65.50 194 THR A O 1
ATOM 1482 N N . TYR A 1 195 ? 19.991 -3.767 -11.734 1.00 74.44 195 TYR A N 1
ATOM 1483 C CA . TYR A 1 195 ? 19.157 -2.627 -11.322 1.00 74.44 195 TYR A CA 1
ATOM 1484 C C . TYR A 1 195 ? 18.839 -1.697 -12.508 1.00 74.44 195 TYR A C 1
ATOM 1486 O O . TYR A 1 195 ? 19.431 -0.618 -12.603 1.00 74.44 195 TYR A O 1
ATOM 1494 N N . PRO A 1 196 ? 17.986 -2.085 -13.480 1.00 78.62 196 PRO A N 1
ATOM 1495 C CA . PRO A 1 196 ? 17.633 -1.170 -14.547 1.00 78.62 196 PRO A CA 1
ATOM 1496 C C . PRO A 1 196 ? 16.736 -0.068 -13.987 1.00 78.62 196 PRO A C 1
ATOM 1498 O O . PRO A 1 196 ? 15.628 -0.337 -13.521 1.00 78.62 196 PRO A O 1
ATOM 1501 N N . TYR A 1 197 ? 17.220 1.168 -14.055 1.00 85.31 197 TYR A N 1
ATOM 1502 C CA . TYR A 1 197 ? 16.410 2.336 -13.747 1.00 85.31 197 TYR A CA 1
ATOM 1503 C C . TYR A 1 197 ? 15.356 2.572 -14.823 1.00 85.31 197 TYR A C 1
ATOM 1505 O O . TYR A 1 197 ? 15.601 2.342 -16.013 1.00 85.31 197 TYR A O 1
ATOM 1513 N N . TYR A 1 198 ? 14.201 3.072 -14.403 1.00 88.62 198 TYR A N 1
ATOM 1514 C CA . TYR A 1 198 ? 13.137 3.511 -15.293 1.00 88.62 198 TYR A CA 1
ATOM 1515 C C . TYR A 1 198 ? 12.318 4.649 -14.678 1.00 88.62 198 TYR A C 1
ATOM 1517 O O . TYR A 1 198 ? 12.348 4.871 -13.469 1.00 88.62 198 TYR A O 1
ATOM 1525 N N . THR A 1 199 ? 11.614 5.376 -15.545 1.00 91.69 199 THR A N 1
ATOM 1526 C CA . THR A 1 199 ? 10.802 6.567 -15.226 1.00 91.69 199 THR A CA 1
ATOM 1527 C C . THR A 1 199 ? 9.426 6.509 -15.892 1.00 91.69 199 THR A C 1
ATOM 1529 O O . THR A 1 199 ? 8.725 7.509 -15.982 1.00 91.69 199 THR A O 1
ATOM 1532 N N . ASP A 1 200 ? 9.045 5.347 -16.415 1.00 92.69 200 ASP A N 1
ATOM 1533 C CA . ASP A 1 200 ? 7.768 5.119 -17.080 1.00 92.69 200 ASP A CA 1
ATOM 1534 C C . ASP A 1 200 ? 7.345 3.660 -16.931 1.00 92.69 200 ASP A C 1
ATOM 1536 O O . ASP A 1 200 ? 8.182 2.763 -16.757 1.00 92.69 200 ASP A O 1
ATOM 1540 N N . VAL A 1 201 ? 6.037 3.433 -16.993 1.00 94.31 201 VAL A N 1
ATOM 1541 C CA . VAL A 1 201 ? 5.432 2.109 -16.851 1.00 94.31 201 VAL A CA 1
ATOM 1542 C C . VAL A 1 201 ? 4.240 1.942 -17.781 1.00 94.31 201 VAL A C 1
ATOM 1544 O O . VAL A 1 201 ? 3.567 2.906 -18.144 1.00 94.31 201 VAL A O 1
ATOM 1547 N N . THR A 1 202 ? 3.960 0.693 -18.143 1.00 94.94 202 THR A N 1
ATOM 1548 C CA . THR A 1 202 ? 2.862 0.313 -19.037 1.00 94.94 202 THR A CA 1
ATOM 1549 C C . THR A 1 202 ? 1.994 -0.748 -18.370 1.00 94.94 202 THR A C 1
ATOM 1551 O O . THR A 1 202 ? 2.514 -1.655 -17.710 1.00 94.94 202 THR A O 1
ATOM 1554 N N . LEU A 1 203 ? 0.680 -0.648 -18.559 1.00 95.12 203 LEU A N 1
ATOM 1555 C CA . LEU A 1 203 ? -0.297 -1.658 -18.171 1.00 95.12 203 LEU A CA 1
ATOM 1556 C C . LEU A 1 203 ? -0.046 -2.955 -18.953 1.00 95.12 203 LEU A C 1
ATOM 1558 O O . LEU A 1 203 ? 0.075 -2.940 -20.178 1.00 95.12 203 LEU A O 1
ATOM 1562 N N . VAL A 1 204 ? 0.004 -4.084 -18.250 1.00 92.44 204 VAL A N 1
ATOM 1563 C CA . VAL A 1 204 ? 0.286 -5.407 -18.838 1.00 92.44 204 VAL A CA 1
ATOM 1564 C C . VAL A 1 204 ? -0.763 -6.470 -18.542 1.00 92.44 204 VAL A C 1
ATOM 1566 O O . VAL A 1 204 ? -0.680 -7.564 -19.096 1.00 92.44 204 VAL A O 1
ATOM 1569 N N . SER A 1 205 ? -1.734 -6.169 -17.683 1.00 86.94 205 SER A N 1
ATOM 1570 C CA . SER A 1 205 ? -2.821 -7.098 -17.379 1.00 86.94 205 SER A CA 1
ATOM 1571 C C . SER A 1 205 ? -3.858 -7.129 -18.501 1.00 86.94 205 SER A C 1
ATOM 1573 O O . SER A 1 205 ? -4.212 -6.093 -19.065 1.00 86.94 205 SER A O 1
ATOM 1575 N N . GLU A 1 206 ? -4.378 -8.322 -18.790 1.00 83.62 206 GLU A N 1
ATOM 1576 C CA . GLU A 1 206 ? -5.505 -8.517 -19.710 1.00 83.62 206 GLU A CA 1
ATOM 1577 C C . GLU A 1 206 ? -6.862 -8.225 -19.040 1.00 83.62 206 GLU A C 1
ATOM 1579 O O . GLU A 1 206 ? -7.836 -7.925 -19.733 1.00 83.62 206 GLU A O 1
ATOM 1584 N N . ASP A 1 207 ? -6.939 -8.257 -17.701 1.00 87.25 207 ASP A N 1
ATOM 1585 C CA . ASP A 1 207 ? -8.145 -7.885 -16.946 1.00 87.25 207 ASP A CA 1
ATOM 1586 C C . ASP A 1 207 ? -8.233 -6.365 -16.774 1.00 87.25 207 ASP A C 1
ATOM 1588 O O . ASP A 1 207 ? -8.103 -5.807 -15.685 1.00 87.25 207 ASP A O 1
ATOM 1592 N N . VAL A 1 208 ? -8.476 -5.682 -17.887 1.00 86.75 208 VAL A N 1
ATOM 1593 C CA . VAL A 1 208 ? -8.638 -4.222 -17.932 1.00 86.75 208 VAL A CA 1
ATOM 1594 C C . VAL A 1 208 ? -9.927 -3.730 -17.270 1.00 86.75 208 VAL A C 1
ATOM 1596 O O . VAL A 1 208 ? -10.189 -2.540 -17.311 1.00 86.75 208 VAL A O 1
ATOM 1599 N N . THR A 1 209 ? -10.756 -4.627 -16.722 1.00 82.75 209 THR A N 1
ATOM 1600 C CA . THR A 1 209 ? -12.007 -4.280 -16.024 1.00 82.75 209 THR A CA 1
ATOM 1601 C C . THR A 1 209 ? -11.862 -4.300 -14.507 1.00 82.75 209 THR A C 1
ATOM 1603 O O . THR A 1 209 ? -12.830 -4.057 -13.780 1.00 82.75 209 THR A O 1
ATOM 1606 N N . ASN A 1 210 ? -10.669 -4.635 -14.012 1.00 86.00 210 ASN A N 1
ATOM 1607 C CA . ASN A 1 210 ? -10.443 -4.811 -12.594 1.00 86.00 210 ASN A CA 1
ATOM 1608 C C . ASN A 1 210 ? -10.603 -3.484 -11.832 1.00 86.00 210 ASN A C 1
ATOM 1610 O O . ASN A 1 210 ? -9.988 -2.490 -12.220 1.00 86.00 210 ASN A O 1
ATOM 1614 N N . PRO A 1 211 ? -11.345 -3.457 -10.706 1.00 83.88 211 PRO A N 1
ATOM 1615 C CA . PRO A 1 211 ? -11.552 -2.252 -9.901 1.00 83.88 211 PRO A CA 1
ATOM 1616 C C . PRO A 1 211 ? -10.278 -1.477 -9.552 1.00 83.88 211 PRO A C 1
ATOM 1618 O O . PRO A 1 211 ? -10.321 -0.254 -9.472 1.00 83.88 211 PRO A O 1
ATOM 1621 N N . VAL A 1 212 ? -9.140 -2.157 -9.379 1.00 89.81 212 VAL A N 1
ATOM 1622 C CA . VAL A 1 212 ? -7.876 -1.499 -9.013 1.00 89.81 212 VAL A CA 1
ATOM 1623 C C . VAL A 1 212 ? -7.318 -0.581 -10.110 1.00 89.81 212 VAL A C 1
ATOM 1625 O O . VAL A 1 212 ? -6.487 0.276 -9.828 1.00 89.81 212 VAL A O 1
ATOM 1628 N N . LEU A 1 213 ? -7.776 -0.712 -11.357 1.00 92.56 213 LEU A N 1
ATOM 1629 C CA . LEU A 1 213 ? -7.413 0.200 -12.447 1.00 92.56 213 LEU A CA 1
ATOM 1630 C C . LEU A 1 213 ? -8.328 1.430 -12.521 1.00 92.56 213 LEU A C 1
ATOM 1632 O O . LEU A 1 213 ? -7.981 2.403 -13.182 1.00 92.56 213 LEU A O 1
ATOM 1636 N N . HIS A 1 214 ? -9.472 1.395 -11.835 1.00 88.12 214 HIS A N 1
ATOM 1637 C CA . HIS A 1 214 ? -10.548 2.375 -11.995 1.00 88.12 214 HIS A CA 1
ATOM 1638 C C . HIS A 1 214 ? -10.878 3.143 -10.711 1.00 88.12 214 HIS A C 1
ATOM 1640 O O . HIS A 1 214 ? -11.496 4.206 -10.778 1.00 88.12 214 HIS A O 1
ATOM 1646 N N . TYR A 1 215 ? -10.495 2.617 -9.540 1.00 87.00 215 TYR A N 1
ATOM 1647 C CA . TYR A 1 215 ? -10.922 3.149 -8.249 1.00 87.00 215 TYR A CA 1
ATOM 1648 C C . TYR A 1 215 ? -9.789 3.258 -7.215 1.00 87.00 215 TYR A C 1
ATOM 1650 O O . TYR A 1 215 ? -9.051 2.291 -7.008 1.00 87.00 215 TYR A O 1
ATOM 1658 N N . PRO A 1 216 ? -9.714 4.390 -6.484 1.00 88.56 216 PRO A N 1
ATOM 1659 C CA . PRO A 1 216 ? -10.553 5.590 -6.624 1.00 88.56 216 PRO A CA 1
ATOM 1660 C C . PRO A 1 216 ? -10.252 6.443 -7.873 1.00 88.56 216 PRO A C 1
ATOM 1662 O O . PRO A 1 216 ? -11.006 7.373 -8.161 1.00 88.56 216 PRO A O 1
ATOM 1665 N N . PHE A 1 217 ? -9.167 6.167 -8.598 1.00 93.12 217 PHE A N 1
ATOM 1666 C CA . PHE A 1 217 ? -8.791 6.912 -9.798 1.00 93.12 217 PHE A CA 1
ATOM 1667 C C . PHE A 1 217 ? -8.715 6.008 -11.022 1.00 93.12 217 PHE A C 1
ATOM 1669 O O . PHE A 1 217 ? -8.219 4.887 -10.952 1.00 93.12 217 PHE A O 1
ATOM 1676 N N . GLU A 1 218 ? -9.137 6.541 -12.164 1.00 93.94 218 GLU A N 1
ATOM 1677 C CA . GLU A 1 218 ? -8.929 5.905 -13.462 1.00 93.94 218 GLU A CA 1
ATOM 1678 C C . GLU A 1 218 ? -7.451 6.010 -13.851 1.00 93.94 218 GLU A C 1
ATOM 1680 O O . GLU A 1 218 ? -6.941 7.118 -14.049 1.00 93.94 218 GLU A O 1
ATOM 1685 N N . LEU A 1 219 ? -6.758 4.875 -13.942 1.00 96.31 219 LEU A N 1
ATOM 1686 C CA . LEU A 1 219 ? -5.345 4.832 -14.309 1.00 96.31 219 LEU A CA 1
ATOM 1687 C C . LEU A 1 219 ? -5.184 4.753 -15.837 1.00 96.31 219 LEU A C 1
ATOM 1689 O O . LEU A 1 219 ? -5.856 3.956 -16.494 1.00 96.31 219 LEU A O 1
ATOM 1693 N N . PRO A 1 220 ? -4.283 5.550 -16.437 1.00 96.50 220 PRO A N 1
ATOM 1694 C CA . PRO A 1 220 ? -4.031 5.499 -17.871 1.00 96.50 220 PRO A CA 1
ATOM 1695 C C . PRO A 1 220 ? -3.250 4.235 -18.250 1.00 96.50 220 PRO A C 1
ATOM 1697 O O . PRO A 1 220 ? -2.583 3.619 -17.423 1.00 96.50 220 PRO A O 1
ATOM 1700 N N . HIS A 1 221 ? -3.278 3.863 -19.531 1.00 95.31 221 HIS A N 1
ATOM 1701 C CA . HIS A 1 221 ? -2.547 2.691 -20.028 1.00 95.31 221 HIS A CA 1
ATOM 1702 C C . HIS A 1 221 ? -1.027 2.779 -19.795 1.00 95.31 221 HIS A C 1
ATOM 1704 O O . HIS A 1 221 ? -0.374 1.768 -19.552 1.00 95.31 221 HIS A O 1
ATOM 1710 N N . GLU A 1 222 ? -0.469 3.985 -19.842 1.00 95.69 222 GLU A N 1
ATOM 1711 C CA . GLU A 1 222 ? 0.934 4.279 -19.560 1.00 95.69 222 GLU A CA 1
ATOM 1712 C C . GLU A 1 222 ? 1.041 5.602 -18.800 1.00 95.69 222 GLU A C 1
ATOM 1714 O O . GLU A 1 222 ? 0.202 6.491 -18.979 1.00 95.69 222 GLU A O 1
ATOM 1719 N N . PHE A 1 223 ? 2.053 5.730 -17.943 1.00 95.81 223 PHE A N 1
ATOM 1720 C CA . PHE A 1 223 ? 2.352 6.981 -17.249 1.00 95.81 223 PHE A CA 1
ATOM 1721 C C . PHE A 1 223 ? 3.819 7.071 -16.820 1.00 95.81 223 PHE A C 1
ATOM 1723 O O . PHE A 1 223 ? 4.515 6.061 -16.688 1.00 95.81 223 PHE A O 1
ATOM 1730 N N . GLU A 1 224 ? 4.271 8.307 -16.608 1.00 93.56 224 GLU A N 1
ATOM 1731 C CA . GLU A 1 224 ? 5.580 8.618 -16.037 1.00 93.56 224 GLU A CA 1
ATOM 1732 C C . GLU A 1 224 ? 5.571 8.443 -14.517 1.00 93.56 224 GLU A C 1
ATOM 1734 O O . GLU A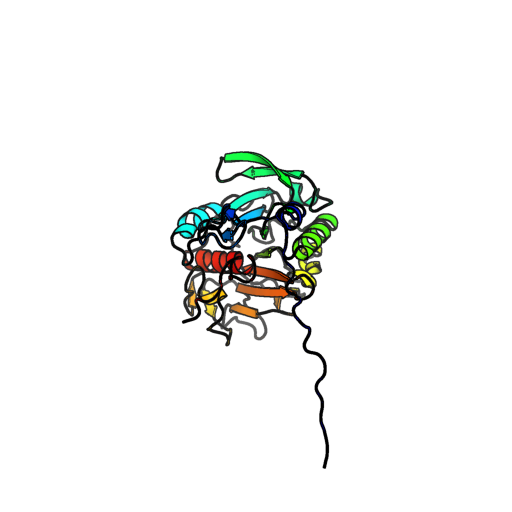 1 224 ? 4.577 8.721 -13.841 1.00 93.56 224 GLU A O 1
ATOM 1739 N N . VAL A 1 225 ? 6.705 7.994 -13.990 1.00 92.31 225 VAL A N 1
ATOM 1740 C CA . VAL A 1 225 ? 6.934 7.724 -12.570 1.00 92.31 225 VAL A CA 1
ATOM 1741 C C . VAL A 1 225 ? 8.244 8.369 -12.146 1.00 92.31 225 VAL A C 1
ATOM 1743 O O . VAL A 1 225 ? 9.130 8.594 -12.982 1.00 92.31 225 VAL A O 1
ATOM 1746 N N . ASN A 1 226 ? 8.403 8.639 -10.851 1.00 90.25 226 ASN A N 1
ATOM 1747 C CA . ASN A 1 226 ? 9.711 9.040 -10.349 1.00 90.25 226 ASN A CA 1
ATOM 1748 C C . ASN A 1 226 ? 10.730 7.927 -10.636 1.00 90.25 226 ASN A C 1
ATOM 1750 O O . ASN A 1 226 ? 10.378 6.752 -10.767 1.00 90.25 226 ASN A O 1
ATOM 1754 N N . THR A 1 227 ? 12.008 8.296 -10.759 1.00 89.12 227 THR A N 1
ATOM 1755 C CA . THR A 1 227 ? 13.061 7.314 -11.064 1.00 89.12 227 THR A CA 1
ATOM 1756 C C . THR A 1 227 ? 13.005 6.180 -10.049 1.00 89.12 227 THR A C 1
ATOM 1758 O O . THR A 1 227 ? 13.058 6.432 -8.853 1.00 89.12 227 THR A O 1
ATOM 1761 N N . THR A 1 228 ? 12.908 4.941 -10.523 1.00 88.44 228 THR A N 1
ATOM 1762 C CA . THR A 1 228 ? 12.841 3.732 -9.691 1.00 88.44 228 THR A CA 1
ATOM 1763 C C . THR A 1 228 ? 13.553 2.571 -10.391 1.00 88.44 228 THR A C 1
ATOM 1765 O O . THR A 1 228 ? 14.058 2.730 -11.506 1.00 88.44 228 THR A O 1
ATOM 1768 N N . HIS A 1 229 ? 13.660 1.411 -9.742 1.00 85.62 229 HIS A N 1
ATOM 1769 C CA . HIS A 1 229 ? 14.250 0.196 -10.319 1.00 85.62 229 HIS A CA 1
ATOM 1770 C C . HIS A 1 229 ? 13.622 -1.069 -9.727 1.00 85.62 229 HIS A C 1
ATOM 1772 O O . HIS A 1 229 ? 12.949 -1.039 -8.700 1.00 85.62 229 HIS A O 1
ATOM 1778 N N . SER A 1 230 ? 13.843 -2.214 -10.370 1.00 80.62 230 SER A N 1
ATOM 1779 C CA . SER A 1 230 ? 13.450 -3.516 -9.811 1.00 80.62 230 SER A CA 1
ATOM 1780 C C . SER A 1 230 ? 14.628 -4.189 -9.111 1.00 80.62 230 SER A C 1
ATOM 1782 O O . SER A 1 230 ? 15.763 -4.132 -9.587 1.00 80.62 230 SER A O 1
ATOM 1784 N N . ARG A 1 231 ? 14.344 -4.882 -8.004 1.00 78.75 231 ARG A N 1
ATOM 1785 C CA . ARG A 1 231 ? 15.312 -5.632 -7.182 1.00 78.75 231 ARG A CA 1
ATOM 1786 C C . ARG A 1 231 ? 14.931 -7.103 -7.044 1.00 78.75 231 ARG A C 1
ATOM 1788 O O . ARG A 1 231 ? 14.822 -7.637 -5.942 1.00 78.75 231 ARG A O 1
ATOM 1795 N N . GLY A 1 232 ? 14.708 -7.751 -8.183 1.00 80.44 232 GLY A N 1
ATOM 1796 C CA . GLY A 1 232 ? 14.475 -9.191 -8.236 1.00 80.44 232 GLY A CA 1
ATOM 1797 C C . GLY A 1 232 ? 13.136 -9.630 -7.653 1.00 80.44 232 GLY A C 1
ATOM 1798 O O . GLY A 1 232 ? 13.006 -10.800 -7.309 1.00 80.44 232 GLY A O 1
ATOM 1799 N N . GLN A 1 233 ? 12.153 -8.731 -7.533 1.00 86.25 233 GLN A N 1
ATOM 1800 C CA . GLN A 1 233 ? 10.789 -9.119 -7.185 1.00 86.25 233 GLN A CA 1
ATOM 1801 C C . GLN A 1 233 ? 10.205 -10.002 -8.284 1.00 86.25 233 GLN A C 1
ATOM 1803 O O . GLN A 1 233 ? 10.217 -9.638 -9.459 1.00 86.25 233 GLN A O 1
ATOM 1808 N N . VAL A 1 234 ? 9.661 -11.148 -7.890 1.00 87.81 234 VAL A N 1
ATOM 1809 C CA . VAL A 1 234 ? 9.011 -12.098 -8.791 1.00 87.81 234 VAL A CA 1
ATOM 1810 C C . VAL A 1 234 ? 7.599 -12.360 -8.293 1.00 87.81 234 VAL A C 1
ATOM 1812 O O . VAL A 1 234 ? 7.392 -12.716 -7.131 1.00 87.81 234 VAL A O 1
ATOM 1815 N N . VAL A 1 235 ? 6.624 -12.208 -9.186 1.00 91.75 235 VAL A N 1
ATOM 1816 C CA . VAL A 1 235 ? 5.227 -12.550 -8.911 1.00 91.75 235 VAL A CA 1
ATOM 1817 C C . VAL A 1 235 ? 5.066 -14.063 -8.973 1.00 91.75 235 VAL A C 1
ATOM 1819 O O . VAL A 1 235 ? 5.253 -14.668 -10.026 1.00 91.75 235 VAL A O 1
ATOM 1822 N N . VAL A 1 236 ? 4.712 -14.678 -7.844 1.00 93.88 236 VAL A N 1
ATOM 1823 C CA . VAL A 1 236 ? 4.390 -16.117 -7.771 1.00 93.88 236 VAL A CA 1
ATOM 1824 C C . VAL A 1 236 ? 2.895 -16.370 -7.614 1.00 93.88 236 VAL A C 1
ATOM 1826 O O . VAL A 1 236 ? 2.421 -17.456 -7.937 1.00 93.88 236 VAL A O 1
ATOM 1829 N N . SER A 1 237 ? 2.146 -15.376 -7.133 1.00 95.00 237 SER A N 1
ATOM 1830 C CA . SER A 1 237 ? 0.688 -15.400 -7.037 1.00 95.00 237 SER A CA 1
ATOM 1831 C C . SER A 1 237 ? 0.137 -13.978 -7.018 1.00 95.00 237 SER A C 1
ATOM 1833 O O . SER A 1 237 ? 0.768 -13.088 -6.459 1.00 95.00 237 SER A O 1
ATOM 1835 N N . GLY A 1 238 ? -1.048 -13.768 -7.590 1.00 94.38 238 GLY A N 1
ATOM 1836 C CA . GLY A 1 238 ? -1.671 -12.453 -7.750 1.00 94.38 238 GLY A CA 1
ATOM 1837 C C . GLY A 1 238 ? -1.544 -11.911 -9.173 1.00 94.38 238 GLY A C 1
ATOM 1838 O O . GLY A 1 238 ? -1.394 -12.681 -10.120 1.00 94.38 238 GLY A O 1
ATOM 1839 N N . MET A 1 239 ? -1.663 -10.593 -9.323 1.00 93.88 239 MET A N 1
ATOM 1840 C CA . ME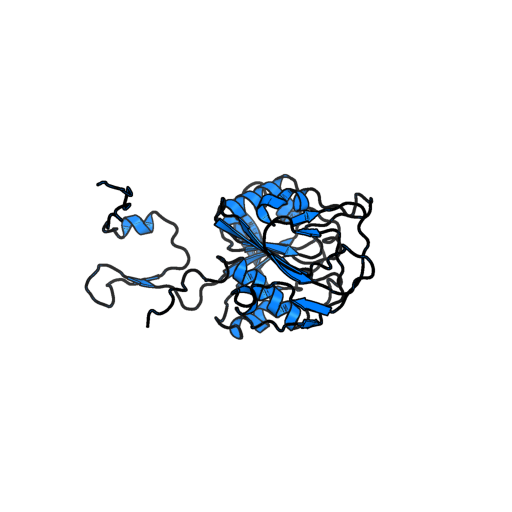T A 1 239 ? -1.732 -9.924 -10.620 1.00 93.88 239 MET A CA 1
ATOM 1841 C C . MET A 1 239 ? -0.743 -8.766 -10.701 1.00 93.88 239 MET A C 1
ATOM 1843 O O . MET A 1 239 ? -0.783 -7.847 -9.882 1.00 93.88 239 MET A O 1
ATOM 1847 N N . MET A 1 240 ? 0.088 -8.790 -11.743 1.00 93.44 240 MET A N 1
ATOM 1848 C CA . MET A 1 240 ? 0.917 -7.660 -12.143 1.00 93.44 240 MET A CA 1
ATOM 1849 C C . MET A 1 240 ? 0.096 -6.721 -13.027 1.00 93.44 240 MET A C 1
ATOM 1851 O O . MET A 1 240 ? -0.390 -7.124 -14.083 1.00 93.44 240 MET A O 1
ATOM 1855 N N . TRP A 1 241 ? -0.026 -5.464 -12.613 1.00 95.50 241 TRP A N 1
ATOM 1856 C CA . TRP A 1 241 ? -0.779 -4.448 -13.347 1.00 95.50 241 TRP A CA 1
ATOM 1857 C C . TRP A 1 241 ? 0.133 -3.633 -14.246 1.00 95.50 241 TRP A C 1
ATOM 1859 O O . TRP A 1 241 ? -0.053 -3.631 -15.456 1.00 95.50 241 TRP A O 1
ATOM 1869 N N . TYR A 1 242 ? 1.155 -3.002 -13.670 1.00 94.94 242 TYR A N 1
ATOM 1870 C CA . TYR A 1 242 ? 2.085 -2.146 -14.400 1.00 94.94 242 TYR A CA 1
ATOM 1871 C C . TYR A 1 242 ? 3.507 -2.668 -14.284 1.00 94.94 242 TYR A C 1
ATOM 1873 O O . TYR A 1 242 ? 3.943 -3.094 -13.206 1.00 94.94 242 TYR A O 1
ATOM 1881 N N . LYS A 1 243 ? 4.240 -2.586 -15.397 1.00 92.25 243 LYS A N 1
ATOM 1882 C CA . LYS A 1 243 ? 5.680 -2.836 -15.430 1.00 92.25 243 LYS A CA 1
ATOM 1883 C C . LYS A 1 243 ? 6.392 -1.917 -16.411 1.00 92.25 243 LYS A C 1
ATOM 1885 O O . LYS A 1 243 ? 5.781 -1.424 -17.360 1.00 92.25 243 LYS A O 1
ATOM 1890 N N . LYS A 1 244 ? 7.705 -1.762 -16.255 1.00 90.06 244 LYS A N 1
ATOM 1891 C CA . LYS A 1 244 ? 8.543 -1.230 -17.334 1.00 90.06 244 LYS A CA 1
ATOM 1892 C C . LYS A 1 244 ? 8.686 -2.270 -18.448 1.00 90.06 244 LYS A C 1
ATOM 1894 O O . LYS A 1 244 ? 9.156 -3.388 -18.221 1.00 90.06 244 LYS A O 1
ATOM 1899 N N . THR A 1 245 ? 8.300 -1.894 -19.664 1.00 80.25 245 THR A N 1
ATOM 1900 C CA . THR A 1 245 ? 8.521 -2.689 -20.881 1.00 80.25 245 THR A CA 1
ATOM 1901 C C . THR A 1 245 ? 9.843 -2.302 -21.554 1.00 80.25 245 THR A C 1
ATOM 1903 O O . THR A 1 245 ? 10.382 -1.220 -21.328 1.00 80.25 245 THR A O 1
ATOM 1906 N N . GLY A 1 246 ? 10.414 -3.201 -22.364 1.00 72.19 246 GLY A N 1
ATOM 1907 C CA . GLY A 1 246 ? 11.627 -2.899 -23.137 1.00 72.19 246 GLY A CA 1
ATOM 1908 C C . GLY A 1 246 ? 12.921 -2.788 -22.318 1.00 72.19 246 GLY A C 1
ATOM 1909 O O . GLY A 1 246 ? 13.878 -2.169 -22.780 1.00 72.19 246 GLY A O 1
ATOM 1910 N N . LEU A 1 247 ? 12.973 -3.379 -21.118 1.00 72.62 247 LEU A N 1
ATOM 1911 C CA . LEU A 1 247 ? 14.218 -3.493 -20.357 1.00 72.62 247 LEU A CA 1
ATOM 1912 C C . LEU A 1 247 ? 15.259 -4.324 -21.121 1.00 72.62 247 LEU A C 1
ATOM 1914 O O . LEU A 1 247 ? 14.927 -5.276 -21.826 1.00 72.62 247 LEU A O 1
ATOM 1918 N N . LEU A 1 248 ? 16.534 -3.955 -20.963 1.00 58.38 248 LEU A N 1
ATOM 1919 C CA . LEU A 1 248 ? 17.661 -4.451 -21.767 1.00 58.38 248 LEU A CA 1
ATOM 1920 C C . LEU A 1 248 ? 17.874 -5.974 -21.719 1.00 58.38 248 LEU A C 1
ATOM 1922 O O . LEU A 1 248 ? 18.551 -6.510 -22.595 1.00 58.38 248 LEU A O 1
ATOM 1926 N N . PHE A 1 249 ? 17.314 -6.676 -20.730 1.00 61.09 249 PHE A N 1
ATOM 1927 C CA . PHE A 1 249 ? 17.495 -8.116 -20.574 1.00 61.09 249 PHE A CA 1
ATOM 1928 C C . PHE A 1 249 ? 16.142 -8.849 -20.537 1.00 61.09 249 PHE A C 1
ATOM 1930 O O . PHE A 1 249 ? 15.303 -8.549 -19.682 1.00 61.09 249 PHE A O 1
ATOM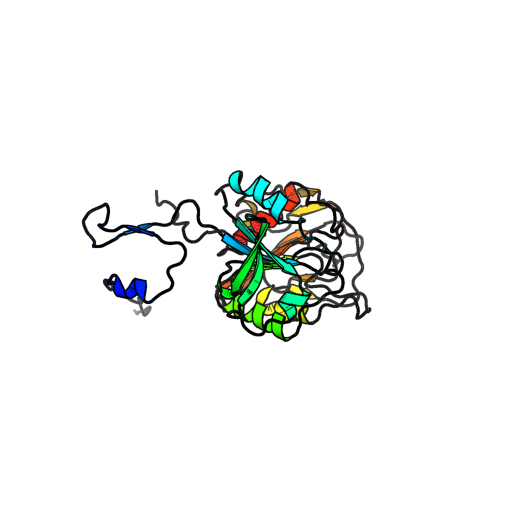 1937 N N . PRO A 1 250 ? 15.919 -9.828 -21.437 1.00 53.06 250 PRO A N 1
ATOM 1938 C CA . PRO A 1 250 ? 14.724 -10.669 -21.434 1.00 53.06 250 PRO A CA 1
ATOM 1939 C C . PRO A 1 250 ? 14.538 -11.392 -20.093 1.00 53.06 250 PRO A C 1
ATOM 1941 O O . PRO A 1 250 ? 15.496 -11.934 -19.548 1.00 53.06 250 PRO A O 1
ATOM 1944 N N . GLY A 1 251 ? 13.306 -11.426 -19.580 1.00 58.12 251 GLY A N 1
ATOM 1945 C CA . GLY A 1 251 ? 12.979 -12.064 -18.297 1.00 58.12 251 GLY A CA 1
ATOM 1946 C C . GLY A 1 251 ? 13.168 -11.167 -17.072 1.00 58.12 251 GLY A C 1
ATOM 1947 O O . GLY A 1 251 ? 12.810 -11.581 -15.973 1.00 58.12 251 GLY A O 1
ATOM 1948 N N . MET A 1 252 ? 13.665 -9.938 -17.251 1.00 64.50 252 MET A N 1
ATOM 1949 C CA . MET A 1 252 ? 13.614 -8.926 -16.204 1.00 64.50 252 MET A CA 1
ATOM 1950 C C . MET A 1 252 ? 12.326 -8.125 -16.291 1.00 64.50 252 MET A C 1
ATOM 1952 O O . MET A 1 252 ? 12.176 -7.252 -17.145 1.00 64.50 252 MET A O 1
ATOM 1956 N N . GLU A 1 253 ? 11.375 -8.451 -15.423 1.00 69.19 253 GLU A N 1
ATOM 1957 C CA . GLU A 1 253 ? 10.131 -7.703 -15.329 1.00 69.19 253 GLU A CA 1
ATOM 1958 C C . GLU A 1 253 ? 10.351 -6.493 -14.431 1.00 69.19 253 GLU A C 1
ATOM 1960 O O . GLU A 1 253 ? 10.699 -6.631 -13.260 1.00 69.19 253 GLU A O 1
ATOM 1965 N N . GLY A 1 254 ? 10.173 -5.300 -14.997 1.00 83.38 254 GLY A N 1
ATOM 1966 C CA . GLY A 1 254 ? 10.227 -4.049 -14.258 1.00 83.38 254 GLY A CA 1
ATOM 1967 C C . GLY A 1 254 ? 8.993 -3.871 -13.380 1.00 83.38 254 GLY A C 1
ATOM 1968 O O . GLY A 1 254 ? 8.221 -2.958 -13.660 1.00 83.38 254 GLY A O 1
ATOM 1969 N N . LEU A 1 255 ? 8.728 -4.792 -12.442 1.00 89.38 255 LEU A N 1
ATOM 1970 C CA . LEU A 1 255 ? 7.496 -4.812 -11.651 1.00 89.38 255 LEU A CA 1
ATOM 1971 C C . LEU A 1 255 ? 7.298 -3.451 -10.981 1.00 89.38 255 LEU A C 1
ATOM 1973 O O . LEU A 1 255 ? 8.168 -2.979 -10.249 1.00 89.38 255 LEU A O 1
ATOM 1977 N N . TYR A 1 256 ? 6.133 -2.850 -11.213 1.00 93.00 256 TYR A N 1
ATOM 1978 C CA . TYR A 1 256 ? 5.788 -1.563 -10.631 1.00 93.00 256 TYR A CA 1
ATOM 1979 C C . TYR A 1 256 ? 4.554 -1.621 -9.738 1.00 93.00 256 TYR A C 1
ATOM 1981 O O . TYR A 1 256 ? 4.584 -1.115 -8.624 1.00 93.00 256 TYR A O 1
ATOM 1989 N N . MET A 1 257 ? 3.488 -2.279 -10.190 1.00 95.25 257 MET A N 1
ATOM 1990 C CA . MET A 1 257 ? 2.239 -2.378 -9.437 1.00 95.25 257 MET A CA 1
ATOM 1991 C C . MET A 1 257 ? 1.738 -3.815 -9.459 1.00 95.25 257 MET A C 1
ATOM 1993 O O . MET A 1 257 ? 1.582 -4.406 -10.529 1.00 95.25 257 MET A O 1
ATOM 1997 N N . HIS A 1 258 ? 1.474 -4.367 -8.278 1.00 95.25 258 HIS A N 1
ATOM 1998 C CA . HIS A 1 258 ? 0.998 -5.735 -8.096 1.00 95.25 258 HIS A CA 1
ATOM 1999 C C . HIS A 1 258 ? -0.047 -5.806 -6.988 1.00 95.25 258 HIS A C 1
ATOM 2001 O O . HIS A 1 258 ? 0.012 -5.053 -6.017 1.00 95.25 258 HIS A O 1
ATOM 2007 N N . THR A 1 259 ? -0.991 -6.731 -7.122 1.00 96.69 259 THR A N 1
ATOM 2008 C CA . THR A 1 259 ? -1.973 -7.032 -6.076 1.00 96.69 259 THR A CA 1
ATOM 2009 C C . THR A 1 259 ? -2.135 -8.523 -5.877 1.00 96.69 259 THR A C 1
ATOM 2011 O O . THR A 1 259 ? -2.102 -9.295 -6.837 1.00 96.69 259 THR A O 1
ATOM 2014 N N . TYR A 1 260 ? -2.438 -8.924 -4.652 1.00 96.75 260 TYR A N 1
ATOM 2015 C CA . TYR A 1 260 ? -2.670 -10.312 -4.299 1.00 96.75 260 TYR A CA 1
ATOM 2016 C C . TYR A 1 260 ? -3.810 -10.429 -3.285 1.00 96.75 260 TYR A C 1
ATOM 2018 O O . TYR A 1 260 ? -3.895 -9.662 -2.329 1.00 96.75 260 TYR A O 1
ATOM 2026 N N . HIS A 1 261 ? -4.701 -11.394 -3.506 1.00 94.56 261 HIS A N 1
ATOM 2027 C CA . HIS A 1 261 ? -5.720 -11.801 -2.542 1.00 94.56 261 HIS A CA 1
ATOM 2028 C C . HIS A 1 261 ? -5.336 -13.173 -2.006 1.00 94.56 261 HIS A C 1
ATOM 2030 O O . HIS A 1 261 ? -5.257 -14.132 -2.775 1.00 94.56 261 HIS A O 1
ATOM 2036 N N . ASN A 1 262 ? -5.102 -13.265 -0.698 1.00 92.31 262 ASN A N 1
ATOM 2037 C CA . ASN A 1 262 ? -4.934 -14.553 -0.042 1.00 92.31 262 ASN A CA 1
ATOM 2038 C C . ASN A 1 262 ? -6.321 -15.068 0.396 1.00 92.31 262 ASN A C 1
ATOM 2040 O O . ASN A 1 262 ? -6.908 -14.487 1.316 1.00 92.31 262 ASN A O 1
ATOM 2044 N N . PRO A 1 263 ? -6.849 -16.151 -0.207 1.00 87.44 263 PRO A N 1
ATOM 2045 C CA . PRO A 1 263 ? -8.173 -16.668 0.129 1.00 87.44 263 PRO A CA 1
ATOM 2046 C C . PRO A 1 263 ? -8.246 -17.288 1.531 1.00 87.44 263 PRO A C 1
ATOM 2048 O O . PRO A 1 263 ? -9.313 -17.251 2.138 1.00 87.44 263 PRO A O 1
ATOM 2051 N N . ASP A 1 264 ? -7.136 -17.803 2.069 1.00 88.19 264 ASP A N 1
ATOM 2052 C CA . ASP A 1 264 ? -7.096 -18.423 3.401 1.00 88.19 264 ASP A CA 1
ATOM 2053 C C . ASP A 1 264 ? -7.203 -17.375 4.514 1.00 88.19 264 ASP A C 1
ATOM 2055 O O . ASP A 1 264 ? -7.766 -17.634 5.577 1.00 88.19 264 ASP A O 1
ATOM 2059 N N . TYR A 1 265 ? -6.655 -16.181 4.275 1.00 87.62 265 TYR A N 1
ATOM 2060 C CA . TYR A 1 265 ? -6.702 -15.057 5.216 1.00 87.62 265 TYR A CA 1
ATOM 2061 C C . TYR A 1 265 ? -7.863 -14.101 4.924 1.00 87.62 265 TYR A C 1
ATOM 2063 O O . TYR A 1 265 ? -8.190 -13.254 5.752 1.00 87.62 265 TYR A O 1
ATOM 2071 N N . ASN A 1 266 ? -8.462 -14.218 3.735 1.00 86.12 266 ASN A N 1
ATOM 2072 C CA . ASN A 1 266 ? -9.351 -13.224 3.145 1.00 86.12 266 ASN A CA 1
ATOM 2073 C C . ASN A 1 266 ? -8.758 -11.799 3.195 1.00 86.12 266 ASN A C 1
ATOM 2075 O O . ASN A 1 266 ? -9.457 -10.826 3.476 1.00 86.12 266 ASN A O 1
ATOM 2079 N N . SER A 1 267 ? -7.450 -11.693 2.949 1.00 91.00 267 SER A N 1
ATOM 2080 C CA . SER A 1 267 ? -6.691 -10.443 2.997 1.00 91.00 267 SER A CA 1
ATOM 2081 C C . SER A 1 267 ? -6.291 -9.990 1.602 1.00 91.00 267 SER A C 1
ATOM 2083 O O . SER A 1 267 ? -5.977 -10.812 0.737 1.00 91.00 267 SER A O 1
ATOM 2085 N N . TYR A 1 268 ? -6.260 -8.677 1.401 1.00 94.25 268 TYR A N 1
ATOM 2086 C CA . TYR A 1 268 ? -5.903 -8.050 0.134 1.00 94.25 268 TYR A CA 1
ATOM 2087 C C . TYR A 1 268 ? -4.614 -7.263 0.326 1.00 94.25 268 TYR A C 1
ATOM 2089 O O . TYR A 1 268 ? -4.546 -6.357 1.150 1.00 94.25 268 TYR A O 1
ATOM 2097 N N . SER A 1 269 ? -3.585 -7.626 -0.421 1.00 96.94 269 SER A N 1
ATOM 2098 C CA . SER A 1 269 ? -2.266 -7.023 -0.322 1.00 96.94 269 SER A CA 1
ATOM 2099 C C . SER A 1 269 ? -1.842 -6.419 -1.645 1.00 96.94 269 SER A C 1
ATOM 2101 O O . SER A 1 269 ? -2.285 -6.828 -2.722 1.00 96.94 269 SER A O 1
ATOM 2103 N N . GLY A 1 270 ? -0.968 -5.431 -1.547 1.00 95.94 270 GLY A N 1
ATOM 2104 C CA . GLY A 1 270 ? -0.483 -4.656 -2.669 1.00 95.94 270 GLY A CA 1
ATOM 2105 C C . GLY A 1 270 ? 1.026 -4.505 -2.643 1.00 95.94 270 GLY A C 1
ATOM 2106 O O . GLY A 1 270 ? 1.647 -4.546 -1.584 1.00 95.94 270 GLY A O 1
ATOM 2107 N N . TYR A 1 271 ? 1.611 -4.298 -3.813 1.00 94.62 271 TYR A N 1
ATOM 2108 C CA . TYR A 1 271 ? 2.983 -3.842 -3.959 1.00 94.62 271 TYR A CA 1
ATOM 2109 C C . TYR A 1 271 ? 3.031 -2.667 -4.928 1.00 94.62 271 TYR A C 1
ATOM 2111 O O . TYR A 1 271 ? 2.410 -2.715 -5.995 1.00 94.62 271 TYR A O 1
ATOM 2119 N N . PHE A 1 272 ? 3.783 -1.634 -4.553 1.00 91.00 272 PHE A N 1
ATOM 2120 C CA . PHE A 1 272 ? 3.935 -0.423 -5.342 1.00 91.00 272 PHE A CA 1
ATOM 2121 C C . PHE A 1 272 ? 5.384 0.082 -5.351 1.00 91.00 272 PHE A C 1
ATOM 2123 O O . PHE A 1 272 ? 5.934 0.471 -4.321 1.00 91.00 272 PHE A O 1
ATOM 2130 N N . ASN A 1 273 ? 6.026 0.071 -6.518 1.00 87.44 273 ASN A N 1
ATOM 2131 C CA . ASN A 1 273 ? 7.463 0.302 -6.664 1.00 87.44 273 ASN A CA 1
ATOM 2132 C C . ASN A 1 273 ? 7.840 1.793 -6.756 1.00 87.44 273 ASN A C 1
ATOM 2134 O O . ASN A 1 273 ? 8.484 2.232 -7.711 1.00 87.44 273 ASN A O 1
ATOM 2138 N N . TYR A 1 274 ? 7.431 2.565 -5.756 1.00 84.31 274 TYR A N 1
ATOM 2139 C CA . TYR A 1 274 ? 7.784 3.975 -5.599 1.00 84.31 274 TYR A CA 1
ATOM 2140 C C . TYR A 1 274 ? 8.961 4.161 -4.635 1.00 84.31 274 TYR A C 1
ATOM 2142 O O . TYR A 1 274 ? 9.133 3.360 -3.724 1.00 84.31 274 TYR A O 1
ATOM 2150 N N . GLY A 1 275 ? 9.707 5.256 -4.837 1.00 71.81 275 GLY A N 1
ATOM 2151 C CA . GLY A 1 275 ? 10.497 5.972 -3.830 1.00 71.81 275 GLY A CA 1
ATOM 2152 C C . GLY A 1 275 ? 11.932 5.490 -3.640 1.00 71.81 275 GLY A C 1
ATOM 2153 O O . GLY A 1 275 ? 12.422 5.357 -2.516 1.00 71.81 275 GLY A O 1
ATOM 2154 N N . HIS A 1 276 ? 12.609 5.319 -4.776 1.00 80.50 276 HIS A N 1
ATOM 2155 C CA . HIS A 1 276 ? 14.065 5.262 -4.874 1.00 80.50 276 HIS A CA 1
ATOM 2156 C C . HIS A 1 276 ? 14.650 6.606 -4.432 1.00 80.50 276 HIS A C 1
ATOM 2158 O O . HIS A 1 276 ? 15.576 6.665 -3.626 1.00 80.50 276 HIS A O 1
ATOM 2164 N N . THR A 1 277 ? 14.043 7.697 -4.913 1.00 74.69 277 THR A N 1
ATOM 2165 C CA . THR A 1 277 ? 14.277 9.066 -4.458 1.00 74.69 277 THR A CA 1
ATOM 2166 C C . THR A 1 277 ? 13.350 9.367 -3.279 1.00 74.69 277 THR A C 1
ATOM 2168 O O . THR A 1 277 ? 12.282 9.955 -3.410 1.00 74.69 277 THR A O 1
ATOM 2171 N N . SER A 1 278 ? 13.748 8.937 -2.080 1.00 70.56 278 SER A N 1
ATOM 2172 C CA . SER A 1 278 ? 12.939 9.009 -0.847 1.00 70.56 278 SER A CA 1
ATOM 2173 C C . SER A 1 278 ? 12.689 10.426 -0.294 1.00 70.56 278 SER A C 1
ATOM 2175 O O . SER A 1 278 ? 12.262 10.576 0.850 1.00 70.56 278 SER A O 1
ATOM 2177 N N . TRP A 1 279 ? 13.033 11.464 -1.057 1.00 73.06 279 TRP A N 1
ATOM 2178 C CA . TRP A 1 279 ? 12.910 12.884 -0.709 1.00 73.06 279 TRP A CA 1
ATOM 2179 C C . TRP A 1 279 ? 11.967 13.648 -1.649 1.00 73.06 279 TRP A C 1
ATOM 2181 O O . TRP A 1 279 ? 11.696 14.823 -1.409 1.00 73.06 279 TRP A O 1
ATOM 2191 N N . GLU A 1 280 ? 11.476 13.008 -2.711 1.00 77.88 280 GLU A N 1
ATOM 2192 C CA . GLU A 1 280 ? 10.523 13.596 -3.652 1.00 77.88 280 GLU A CA 1
ATOM 2193 C C . GLU A 1 280 ? 9.145 12.969 -3.443 1.00 77.88 280 GLU A C 1
ATOM 2195 O O . GLU A 1 280 ? 9.054 11.739 -3.393 1.00 77.88 280 GLU A O 1
ATOM 2200 N N . PRO A 1 281 ? 8.066 13.766 -3.349 1.00 82.88 281 PRO A N 1
ATOM 2201 C CA . PRO A 1 281 ? 6.719 13.213 -3.351 1.00 82.88 281 PRO A CA 1
ATOM 2202 C C . PRO A 1 281 ? 6.474 12.445 -4.661 1.00 82.88 281 PRO A C 1
ATOM 2204 O O . PRO A 1 281 ? 7.081 12.771 -5.689 1.00 82.88 281 PRO A O 1
ATOM 2207 N N . PRO A 1 282 ? 5.606 11.423 -4.647 1.00 87.62 282 PRO A N 1
ATOM 2208 C CA . PRO A 1 282 ? 5.276 10.673 -5.850 1.00 87.62 282 PRO A CA 1
ATOM 2209 C C . PRO A 1 282 ? 4.689 11.593 -6.923 1.00 87.62 282 PRO A C 1
ATOM 2211 O O . PRO A 1 282 ? 3.958 12.541 -6.620 1.00 87.62 282 PRO A O 1
ATOM 2214 N N . ALA A 1 283 ? 4.980 11.287 -8.188 1.00 89.94 283 ALA A N 1
ATOM 2215 C CA . ALA A 1 283 ? 4.321 11.946 -9.314 1.00 89.94 283 ALA A CA 1
ATOM 2216 C C . ALA A 1 283 ? 2.793 11.734 -9.258 1.00 89.94 283 ALA A C 1
ATOM 2218 O O . ALA A 1 283 ? 2.309 10.793 -8.635 1.00 89.94 283 ALA A O 1
ATOM 2219 N N . GLU A 1 284 ? 2.004 12.568 -9.940 1.00 91.81 284 GLU A N 1
ATOM 2220 C CA . GLU A 1 284 ? 0.533 12.531 -9.837 1.00 91.81 284 GLU A CA 1
ATOM 2221 C C . GLU A 1 284 ? -0.065 11.138 -10.119 1.00 91.81 284 GLU A C 1
ATOM 2223 O O . GLU A 1 284 ? -0.861 10.625 -9.330 1.00 91.81 284 GLU A O 1
ATOM 2228 N N . TRP A 1 285 ? 0.317 10.505 -11.233 1.00 94.88 285 TRP A N 1
ATOM 2229 C CA . TRP A 1 285 ? -0.186 9.172 -11.589 1.00 94.88 285 TRP A CA 1
ATOM 2230 C C . TRP A 1 285 ? 0.359 8.073 -10.681 1.00 94.88 285 TRP A C 1
ATOM 2232 O O . TRP A 1 285 ? -0.355 7.119 -10.381 1.00 94.88 285 TRP A O 1
ATOM 2242 N N . GLU A 1 286 ? 1.581 8.242 -10.186 1.00 93.19 286 GLU A N 1
ATOM 2243 C CA . GLU A 1 286 ? 2.184 7.369 -9.186 1.00 93.19 286 GLU A CA 1
ATOM 2244 C C . GLU A 1 286 ? 1.406 7.432 -7.858 1.00 93.19 286 GLU A C 1
ATOM 2246 O O . GLU A 1 286 ? 1.032 6.399 -7.306 1.00 93.19 286 GLU A O 1
ATOM 2251 N N . ALA A 1 287 ? 1.040 8.629 -7.398 1.00 93.56 287 ALA A N 1
ATOM 2252 C CA . ALA A 1 287 ? 0.219 8.824 -6.208 1.00 93.56 287 ALA A CA 1
ATOM 2253 C C . ALA A 1 287 ? -1.183 8.214 -6.364 1.00 93.56 287 ALA A C 1
ATOM 2255 O O . ALA A 1 287 ? -1.673 7.526 -5.467 1.00 93.56 287 ALA A O 1
ATOM 2256 N N . LYS A 1 288 ? -1.819 8.410 -7.525 1.00 95.81 288 LYS A N 1
ATOM 2257 C CA . LYS A 1 288 ? -3.128 7.816 -7.836 1.00 95.81 288 LYS A CA 1
ATOM 2258 C C . LYS A 1 288 ? -3.067 6.289 -7.869 1.00 95.81 288 LYS A C 1
ATOM 2260 O O . LYS A 1 288 ? -3.913 5.637 -7.261 1.00 95.81 288 LYS A O 1
ATOM 2265 N N . ALA A 1 289 ? -2.050 5.713 -8.509 1.00 95.81 289 ALA A N 1
ATOM 2266 C CA . ALA A 1 289 ? -1.852 4.266 -8.542 1.00 95.81 289 ALA A CA 1
ATOM 2267 C C . ALA A 1 289 ? -1.587 3.695 -7.137 1.00 95.81 289 ALA A C 1
ATOM 2269 O O . ALA A 1 289 ? -2.196 2.692 -6.763 1.00 95.81 289 ALA A O 1
ATOM 2270 N N . MET A 1 290 ? -0.770 4.367 -6.320 1.00 95.19 290 MET A N 1
ATOM 2271 C CA . MET A 1 290 ? -0.571 4.023 -4.907 1.00 95.19 290 MET A CA 1
ATOM 2272 C C . MET A 1 290 ? -1.898 4.012 -4.137 1.00 95.19 290 MET A C 1
ATOM 2274 O O . MET A 1 290 ? -2.188 3.054 -3.422 1.00 95.19 290 MET A O 1
ATOM 2278 N N . MET A 1 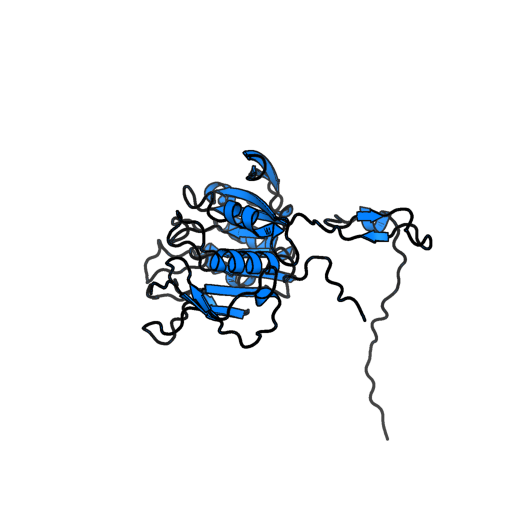291 ? -2.735 5.038 -4.304 1.00 94.75 291 MET A N 1
ATOM 2279 C CA . MET A 1 291 ? -4.038 5.120 -3.636 1.00 94.75 291 MET A CA 1
ATOM 2280 C C . MET A 1 291 ? -5.019 4.043 -4.107 1.00 94.75 291 MET A C 1
ATOM 2282 O O . MET A 1 291 ? -5.758 3.506 -3.282 1.00 94.75 291 MET A O 1
ATOM 2286 N N . ASN A 1 292 ? -4.992 3.660 -5.386 1.00 95.38 292 ASN A N 1
ATOM 2287 C CA . ASN A 1 292 ? -5.729 2.495 -5.881 1.00 95.38 292 ASN A CA 1
ATOM 2288 C C . ASN A 1 292 ? -5.252 1.198 -5.216 1.00 95.38 292 ASN A C 1
ATOM 2290 O O . ASN A 1 292 ? -6.079 0.382 -4.812 1.00 95.38 292 ASN A O 1
ATOM 2294 N N . VAL A 1 293 ? -3.941 1.014 -5.024 1.00 96.00 293 VAL A N 1
ATOM 2295 C CA . VAL A 1 293 ? -3.396 -0.145 -4.294 1.00 96.00 293 VAL A CA 1
ATOM 2296 C C . VAL A 1 293 ? -3.811 -0.132 -2.818 1.00 96.00 293 VAL A C 1
ATOM 2298 O O . VAL A 1 293 ? -4.185 -1.176 -2.277 1.00 96.00 293 VAL A O 1
ATOM 2301 N N . MET A 1 294 ? -3.788 1.031 -2.161 1.00 95.00 294 MET A N 1
ATOM 2302 C CA . MET A 1 294 ? -4.262 1.180 -0.780 1.00 95.00 294 MET A CA 1
ATOM 2303 C C . MET A 1 294 ? -5.749 0.838 -0.675 1.00 95.00 294 MET A C 1
ATOM 2305 O O . MET A 1 294 ? -6.144 0.056 0.188 1.00 95.00 294 MET A O 1
ATOM 2309 N N . TYR A 1 295 ? -6.568 1.355 -1.590 1.00 92.31 295 TYR A N 1
ATOM 2310 C CA . TYR A 1 295 ? -7.997 1.068 -1.620 1.00 92.31 295 TYR A CA 1
ATOM 2311 C C . TYR A 1 295 ? -8.290 -0.396 -1.963 1.00 92.31 295 TYR A C 1
ATOM 2313 O O . TYR A 1 295 ? -9.150 -1.007 -1.340 1.00 92.31 295 TYR A O 1
ATOM 2321 N N . PHE A 1 296 ? -7.529 -1.013 -2.870 1.00 92.06 296 PHE A N 1
ATOM 2322 C CA . PHE A 1 296 ? -7.587 -2.456 -3.096 1.00 92.06 296 PHE A CA 1
ATOM 2323 C C . PHE A 1 296 ? -7.255 -3.240 -1.825 1.00 92.06 296 PHE A C 1
ATOM 2325 O O . PHE A 1 296 ? -7.950 -4.190 -1.476 1.00 92.06 296 PHE A O 1
ATOM 2332 N N . SER A 1 297 ? -6.214 -2.830 -1.104 1.00 93.94 297 SER A N 1
ATOM 2333 C CA . SER A 1 297 ? -5.817 -3.490 0.144 1.00 93.94 297 SER A CA 1
ATOM 2334 C C . SER A 1 297 ? -6.892 -3.343 1.229 1.00 93.94 297 SER A C 1
ATOM 2336 O O . SER A 1 297 ? -7.033 -4.197 2.104 1.00 93.94 297 SER A O 1
ATOM 2338 N N . TYR A 1 298 ? -7.729 -2.310 1.116 1.00 88.62 298 TYR A N 1
ATOM 2339 C CA . TYR A 1 298 ? -8.976 -2.165 1.853 1.00 88.62 298 TYR A CA 1
ATOM 2340 C C . TYR A 1 298 ? -10.111 -2.994 1.214 1.00 88.62 298 TYR A C 1
ATOM 2342 O O . TYR A 1 298 ? -10.910 -2.516 0.406 1.00 88.62 298 TYR A O 1
ATOM 2350 N N . HIS A 1 299 ? -10.197 -4.273 1.593 1.00 76.31 299 HIS A N 1
ATOM 2351 C CA . HIS A 1 299 ? -11.287 -5.187 1.202 1.00 76.31 299 HIS A CA 1
ATOM 2352 C C . HIS A 1 299 ? -11.497 -5.354 -0.320 1.00 76.31 299 HIS A C 1
ATOM 2354 O O . HIS A 1 299 ? -12.624 -5.484 -0.804 1.00 76.31 299 HIS A O 1
ATOM 2360 N N . GLY A 1 300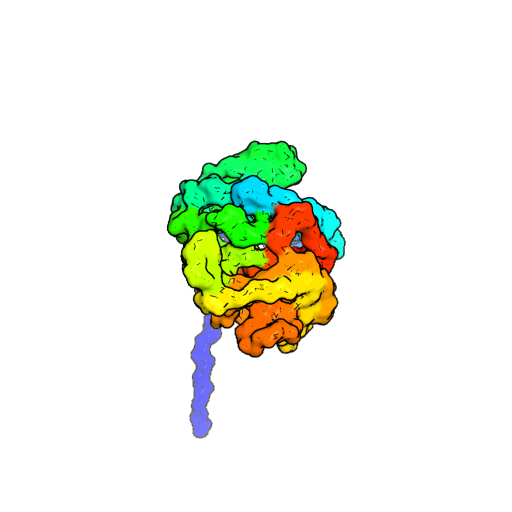 ? -10.415 -5.364 -1.097 1.00 75.88 300 GLY A N 1
ATOM 2361 C CA . GLY A 1 300 ? -10.448 -5.593 -2.543 1.00 75.88 300 GLY A CA 1
ATOM 2362 C C . GLY A 1 300 ? -10.960 -4.402 -3.351 1.00 75.88 300 GLY A C 1
ATOM 2363 O O . GLY A 1 300 ? -11.420 -4.598 -4.476 1.00 75.88 300 GLY A O 1
ATOM 2364 N N . GLY A 1 301 ? -10.942 -3.187 -2.788 1.00 57.28 301 GLY A N 1
ATOM 2365 C CA . GLY A 1 301 ? -11.416 -1.981 -3.477 1.00 57.28 301 GLY A CA 1
ATOM 2366 C C . GLY A 1 301 ? -12.935 -1.933 -3.615 1.00 57.28 301 GLY A C 1
ATOM 2367 O O . GLY A 1 301 ? -13.470 -1.290 -4.513 1.00 57.28 301 GLY A O 1
ATOM 2368 N N . ARG A 1 302 ? -13.644 -2.664 -2.750 1.00 58.34 302 ARG A N 1
ATOM 2369 C CA . ARG A 1 302 ? -15.113 -2.724 -2.730 1.00 58.34 302 ARG A CA 1
ATOM 2370 C C . ARG A 1 302 ? -15.711 -1.912 -1.586 1.00 58.34 302 ARG A C 1
ATOM 2372 O O . ARG A 1 302 ? -16.932 -1.834 -1.471 1.00 58.34 302 ARG A O 1
ATOM 2379 N N . GLY A 1 303 ? -14.865 -1.331 -0.729 1.00 48.97 303 GLY A N 1
ATOM 2380 C CA . GLY A 1 303 ? -15.273 -0.848 0.585 1.00 48.97 303 GLY A CA 1
ATOM 2381 C C . GLY A 1 303 ? -16.036 -1.925 1.364 1.00 48.97 303 GLY A C 1
ATOM 2382 O O . GLY A 1 303 ? -16.231 -3.053 0.912 1.00 48.97 303 GLY A O 1
ATOM 2383 N N . THR A 1 304 ? -16.534 -1.585 2.540 1.00 41.34 304 THR A N 1
ATOM 2384 C CA . THR A 1 304 ? -17.459 -2.465 3.261 1.00 41.34 304 THR A CA 1
ATOM 2385 C C . THR A 1 304 ? -18.895 -2.402 2.687 1.00 41.34 304 THR A C 1
ATOM 2387 O O . THR A 1 304 ? -19.744 -3.150 3.156 1.00 41.34 304 THR A O 1
ATOM 2390 N N . ALA A 1 305 ? -19.169 -1.581 1.647 1.00 32.53 305 ALA A N 1
ATOM 2391 C CA . ALA A 1 305 ? -20.521 -1.139 1.250 1.00 32.53 305 ALA A CA 1
ATOM 2392 C C . ALA A 1 305 ? -20.926 -1.200 -0.234 1.00 32.53 305 ALA A C 1
ATOM 2394 O O . ALA A 1 305 ? -22.001 -0.692 -0.563 1.00 32.53 305 ALA A O 1
ATOM 2395 N N . VAL A 1 306 ? -20.142 -1.745 -1.170 1.00 29.11 306 VAL A N 1
ATOM 2396 C CA . VAL A 1 306 ? -20.602 -1.782 -2.575 1.00 29.11 306 VAL A CA 1
ATOM 2397 C C . VAL A 1 306 ? -21.576 -2.949 -2.774 1.00 29.11 306 VAL A C 1
ATOM 2399 O O . VAL A 1 306 ? -21.233 -4.006 -3.300 1.00 29.11 306 VAL A O 1
ATOM 2402 N N . SER A 1 307 ? -22.833 -2.750 -2.366 1.00 25.03 307 SER A N 1
ATOM 2403 C CA . SER A 1 307 ? -23.947 -3.461 -2.992 1.00 25.03 307 SER A CA 1
ATOM 2404 C C . SER A 1 307 ? -24.178 -2.807 -4.353 1.00 25.03 307 SER A C 1
ATOM 2406 O O . SER A 1 307 ? -24.514 -1.620 -4.391 1.00 25.03 307 SER A O 1
ATOM 2408 N N . PRO A 1 308 ? -24.034 -3.523 -5.484 1.00 25.94 308 PRO A N 1
ATOM 2409 C CA . PRO A 1 308 ? -24.454 -2.972 -6.758 1.00 25.94 308 PRO A CA 1
ATOM 2410 C C . PRO A 1 308 ? -25.942 -2.647 -6.642 1.00 25.94 308 PRO A C 1
ATOM 2412 O O . PRO A 1 308 ? -26.746 -3.502 -6.259 1.00 25.94 308 PRO A O 1
ATOM 2415 N N . ALA A 1 309 ? -26.305 -1.398 -6.933 1.00 24.20 309 ALA A N 1
ATOM 2416 C CA . ALA A 1 309 ? -27.698 -1.024 -7.090 1.00 24.20 309 ALA A CA 1
ATOM 2417 C C . ALA A 1 309 ? -28.307 -1.975 -8.130 1.00 24.20 309 ALA A C 1
ATOM 2419 O O . ALA A 1 309 ? -27.960 -1.924 -9.314 1.00 24.20 309 ALA A O 1
ATOM 2420 N N . LYS A 1 310 ? -29.172 -2.890 -7.680 1.00 26.95 310 LYS A N 1
ATOM 2421 C CA . LYS A 1 310 ? -30.016 -3.656 -8.592 1.00 26.95 310 LYS A CA 1
ATOM 2422 C C . LYS A 1 310 ? -30.897 -2.639 -9.314 1.00 26.95 310 LYS A C 1
ATOM 2424 O O . LYS A 1 310 ? -31.641 -1.909 -8.663 1.00 26.95 310 LYS A O 1
ATOM 2429 N N . ARG A 1 311 ? -30.745 -2.566 -10.636 1.00 30.62 311 ARG A N 1
ATOM 2430 C CA . ARG A 1 311 ? -31.760 -1.975 -11.511 1.00 30.62 311 ARG A CA 1
ATOM 2431 C C . ARG A 1 311 ? -33.011 -2.842 -11.503 1.00 30.62 311 ARG A C 1
ATOM 2433 O O . ARG A 1 311 ? -32.848 -4.079 -11.381 1.00 30.62 311 ARG A O 1
#

pLDDT: mean 78.3, std 20.57, range [24.2, 98.25]

Radius of gyration: 21.17 Å; chains: 1; bounding box: 66×61×45 Å

Sequence (311 aa):
MPTLSLVGQTSFAYREGELADFLAGSIRNMEIISPDPDGLDDAALRMTTNDTIFVLQVYPDDMCLDCIYSVVYELQAAGNPPLNFSIDLVPISIFNEVTSIYDTGAVHSTLYGTEYRRCIADYDILFFGSGDVYGHNDLSHSSAAVTRSFARLGRGVVFTHGTIAEGAGVSSYSHENFASLTDVSGLTTTPNWTYPYYTDVTLVSEDVTNPVLHYPFELPHEFEVNTTHSRGQVVVSGMMWYKKTGLLFPGMEGLYMHTYHNPDYNSYSGYFNYGHTSWEPPAEWEAKAMMNVMYFSYHGGRGTAVSPAKR

Foldseek 3Di:
DDDDDDDDDPPPPDDDDDPVNVVVDPDQQWDWAAPDPVNPHRTDIDGDLAREAEEEEAAEPPFQPPQFPVLCVVCQCVFVVRYHYWYKYDYLVQLLPDQAQQDWDWIQTPVVRDIDIDGNLVHQEYEHGDEALSNLDAHHLRSLVRVVVSLLQQGEYEAEQNYQADEQPDPSSHRVSSQVVCLRALKHFDHRDDWDKDFKKAFDDPPQVALLCPGRHNADRMDTKDIFTHHRIDRNAFDQTMFDPPPPDPPDTRGAKTWHQNPNSNFIYIYGHDPNPRPDHIDPSSSSSVVSRVCCRQNHVCHVDPPPPDD

Secondary structure (DSSP, 8-state):
---------------PPPHHHHHTS---S-EEESS-TTSSSS-EEE--TT-EEEEEEEE-TTS-TTSSHHHHHHHGGGSSS--EEEEEEEEHHHHTT--STT-EEEEEETTTTEEEEEEGGG-SEEEE---GGGGG----HHHHHHHHHHHTTT-EEEEETTTS---SS-GGG--HHHHTTHHHHSEEE-SS----EEEEEEE--S-TT-GGGTSSS---SEEEEEEEE--SEEESSSEEEEEE-S-SSTT--EEEEEEEEETTTTEEEEEE---SSTTSPPPHHHHHHHHHHHHHHTGGGTTTT------